Protein AF-A0A7S1SBN5-F1 (afdb_monomer_lite)

Foldseek 3Di:
DDDDPPPPPPCPFDWDWDWDDDPQKTKTFTAGPVRATQWMKIWPDNDDDPVLQKTKIFIAGGPDPDLQRGQKIKMWHWDDPDPLDIKIKIFIAGGDVVVVHTQWIKTDDSDADKIFIDRDPVCVVVVHHGQKIKHQDPPQWDQPPPVRDTGRNDIDIGGHPPDDPVVVVVVVVVVNVSVVVVDDDDDD

pLDDT: mean 71.8, std 19.26, range [31.64, 96.69]

InterPro domains:
  IPR007612 LURP-one-related [PF04525] (12-176)
  IPR025659 Tubby-like, C-terminal [SSF54518] (27-179)
  IPR038595 LURP-one-related superfamily [G3DSA:2.40.160.200] (6-183)

Organism: Alexandrium catenella (NCBI:txid2925)

Radius of gyration: 17.57 Å; chains: 1; bounding box: 45×48×53 Å

Structure (mmCIF, N/CA/C/O backbone):
data_AF-A0A7S1SBN5-F1
#
_entry.id   AF-A0A7S1SBN5-F1
#
loop_
_atom_site.group_PDB
_atom_site.id
_atom_site.type_symbol
_atom_site.label_atom_id
_atom_site.label_alt_id
_atom_site.label_comp_id
_atom_site.label_asym_id
_atom_site.label_entity_id
_atom_site.label_seq_id
_atom_site.pdbx_PDB_ins_code
_atom_site.Cartn_x
_atom_site.Cartn_y
_atom_site.Cartn_z
_atom_site.occupancy
_atom_site.B_iso_or_equiv
_atom_site.auth_seq_id
_atom_site.auth_comp_id
_atom_site.auth_asym_id
_atom_site.auth_atom_id
_atom_site.pdbx_PDB_model_num
ATOM 1 N N . HIS A 1 1 ? 5.298 -26.040 34.575 1.00 35.41 1 HIS A N 1
ATOM 2 C CA . HIS A 1 1 ? 5.178 -26.192 33.110 1.00 35.41 1 HIS A CA 1
ATOM 3 C C . HIS A 1 1 ? 4.654 -24.894 32.507 1.00 35.41 1 HIS A C 1
ATOM 5 O O . HIS A 1 1 ? 3.477 -24.608 32.654 1.00 35.41 1 HIS A O 1
ATOM 11 N N . GLY A 1 2 ? 5.523 -24.077 31.902 1.00 32.78 2 GLY A N 1
ATOM 12 C CA . GLY A 1 2 ? 5.144 -22.828 31.233 1.00 32.78 2 GLY A CA 1
ATOM 13 C C . GLY A 1 2 ? 5.534 -22.894 29.761 1.00 32.78 2 GLY A C 1
ATOM 14 O O . GLY A 1 2 ? 6.717 -22.857 29.434 1.00 32.78 2 GLY A O 1
ATOM 15 N N . LEU A 1 3 ? 4.543 -23.046 28.883 1.00 36.03 3 LEU A N 1
ATOM 16 C CA . LEU A 1 3 ? 4.716 -23.039 27.432 1.00 36.03 3 LEU A CA 1
ATOM 17 C C . LEU A 1 3 ? 5.019 -21.608 26.965 1.00 36.03 3 LEU A C 1
ATOM 19 O O . LEU A 1 3 ? 4.116 -20.796 26.780 1.00 36.03 3 LEU A O 1
ATOM 23 N N . ARG A 1 4 ? 6.302 -21.306 26.745 1.00 34.41 4 ARG A N 1
ATOM 24 C CA . ARG A 1 4 ? 6.720 -20.200 25.878 1.00 34.41 4 ARG A CA 1
ATOM 25 C C . ARG A 1 4 ? 6.298 -20.548 24.449 1.00 34.41 4 ARG A C 1
ATOM 27 O O . ARG A 1 4 ? 6.932 -21.377 23.803 1.00 34.41 4 ARG A O 1
ATOM 34 N N . ARG A 1 5 ? 5.236 -19.918 23.945 1.00 37.06 5 ARG A N 1
ATOM 35 C CA . ARG A 1 5 ? 4.973 -19.864 22.502 1.00 37.06 5 ARG A CA 1
ATOM 36 C C . ARG A 1 5 ? 6.011 -18.931 21.880 1.00 37.06 5 ARG A C 1
ATOM 38 O O . ARG A 1 5 ? 5.830 -17.720 21.884 1.00 37.06 5 ARG A O 1
ATOM 45 N N . SER A 1 6 ? 7.118 -19.486 21.389 1.00 37.22 6 SER A N 1
ATOM 46 C CA . SER A 1 6 ? 7.975 -18.761 20.453 1.00 37.22 6 SER A CA 1
ATOM 47 C C . SER A 1 6 ? 7.224 -18.673 19.128 1.00 37.22 6 SER A C 1
ATOM 49 O O . SER A 1 6 ? 7.087 -19.673 18.420 1.00 37.22 6 SER A O 1
ATOM 51 N N . GLY A 1 7 ? 6.683 -17.498 18.816 1.00 35.59 7 GLY A N 1
ATOM 52 C CA . GLY A 1 7 ? 6.160 -17.223 17.486 1.00 35.59 7 GLY A CA 1
ATOM 53 C C . GLY A 1 7 ? 7.311 -17.331 16.495 1.00 35.59 7 GLY A C 1
ATOM 54 O O . GLY A 1 7 ? 8.185 -16.471 16.451 1.00 35.59 7 GLY A O 1
ATOM 55 N N . HIS A 1 8 ? 7.365 -18.421 15.735 1.00 38.59 8 HIS A N 1
ATOM 56 C CA . HIS A 1 8 ? 8.251 -18.495 14.587 1.00 38.59 8 HIS A CA 1
ATOM 57 C C . HIS A 1 8 ? 7.763 -17.461 13.569 1.00 38.59 8 HIS A C 1
ATOM 59 O O . HIS A 1 8 ? 6.771 -17.692 12.882 1.00 38.59 8 HIS A O 1
ATOM 65 N N . HIS A 1 9 ? 8.458 -16.326 13.462 1.00 41.25 9 HIS A N 1
ATOM 66 C CA . HIS A 1 9 ? 8.324 -15.433 12.315 1.00 41.25 9 HIS A CA 1
ATOM 67 C C . HIS A 1 9 ? 8.760 -16.221 11.076 1.00 41.25 9 HIS A C 1
ATOM 69 O O . HIS A 1 9 ? 9.950 -16.363 10.780 1.00 41.25 9 HIS A O 1
ATOM 75 N N . LYS A 1 10 ? 7.797 -16.819 10.373 1.00 38.22 10 LYS A N 1
ATOM 76 C CA . LYS A 1 10 ? 8.057 -17.453 9.086 1.00 38.22 10 LYS A CA 1
ATOM 77 C C . LYS A 1 10 ? 8.369 -16.322 8.116 1.00 38.22 10 LYS A C 1
ATOM 79 O O . LYS A 1 10 ? 7.470 -15.612 7.691 1.00 38.22 10 LYS A O 1
ATOM 84 N N . ARG A 1 11 ? 9.648 -16.126 7.790 1.00 43.53 11 ARG A N 1
ATOM 85 C CA . ARG A 1 11 ? 10.064 -15.188 6.739 1.00 43.53 11 ARG A CA 1
ATOM 86 C C . ARG A 1 11 ? 9.443 -15.635 5.416 1.00 43.53 11 ARG A C 1
ATOM 88 O O . ARG A 1 11 ? 9.871 -16.636 4.841 1.00 43.53 11 ARG A O 1
ATOM 95 N N . VAL A 1 12 ? 8.400 -14.934 4.976 1.00 44.19 12 VAL A N 1
ATOM 96 C CA . VAL A 1 12 ? 7.614 -15.316 3.792 1.00 44.19 12 VAL A CA 1
ATOM 97 C C . VAL A 1 12 ? 8.322 -14.864 2.510 1.00 44.19 12 VAL A C 1
ATOM 99 O O . VAL A 1 12 ? 8.467 -15.656 1.579 1.00 44.19 12 VAL A O 1
ATOM 102 N N . ALA A 1 13 ? 8.905 -13.664 2.502 1.00 49.31 13 ALA A N 1
ATOM 103 C CA . ALA A 1 13 ? 9.680 -13.134 1.383 1.00 49.31 13 ALA A CA 1
ATOM 104 C C . ALA A 1 13 ? 10.803 -12.203 1.871 1.00 49.31 13 ALA A C 1
ATOM 106 O O . ALA A 1 13 ? 10.740 -11.670 2.977 1.00 49.31 13 ALA A O 1
ATOM 107 N N . ARG A 1 14 ? 11.837 -12.031 1.043 1.00 53.44 14 ARG A N 1
ATOM 108 C CA . ARG A 1 14 ? 12.819 -10.947 1.154 1.00 53.44 14 ARG A CA 1
ATOM 109 C C . ARG A 1 14 ? 12.705 -10.172 -0.146 1.00 53.44 14 ARG A C 1
ATOM 111 O O . ARG A 1 14 ? 12.940 -10.760 -1.196 1.00 53.44 14 ARG A O 1
ATOM 118 N N . LEU A 1 15 ? 12.293 -8.917 -0.056 1.00 54.81 15 LEU A N 1
ATOM 119 C CA . LEU A 1 15 ? 12.226 -8.017 -1.196 1.00 54.81 15 LEU A CA 1
ATOM 120 C C . LEU A 1 15 ? 13.466 -7.135 -1.154 1.00 54.81 15 LEU A C 1
ATOM 122 O O . LEU A 1 15 ? 13.781 -6.569 -0.110 1.00 54.81 15 LEU A O 1
ATOM 126 N N . ASN A 1 16 ? 14.179 -7.056 -2.271 1.00 54.41 16 ASN A N 1
ATOM 127 C CA . ASN A 1 16 ? 15.254 -6.090 -2.439 1.00 54.41 16 ASN A CA 1
ATOM 128 C C . ASN A 1 16 ? 14.749 -5.038 -3.422 1.00 54.41 16 ASN A C 1
ATOM 130 O O . ASN A 1 16 ? 14.406 -5.384 -4.551 1.00 54.41 16 ASN A O 1
ATOM 134 N N . GLY A 1 17 ? 14.663 -3.794 -2.959 1.00 50.66 17 GLY A N 1
ATOM 135 C CA . GLY A 1 17 ? 14.318 -2.644 -3.782 1.00 50.66 17 GLY A CA 1
ATOM 136 C C . GLY A 1 17 ? 15.583 -1.981 -4.306 1.00 50.66 17 GLY A C 1
ATOM 137 O O . GLY A 1 17 ? 16.458 -1.636 -3.518 1.00 50.66 17 GLY A O 1
ATOM 138 N N . HIS A 1 18 ? 15.678 -1.782 -5.619 1.00 56.03 18 HIS A N 1
ATOM 139 C CA . HIS A 1 18 ? 16.635 -0.835 -6.191 1.00 56.03 18 HIS A CA 1
ATOM 140 C C . HIS A 1 18 ? 15.864 0.360 -6.742 1.00 56.03 18 HIS A C 1
ATOM 142 O O . HIS A 1 18 ? 14.975 0.188 -7.581 1.00 56.03 18 HIS A O 1
ATOM 148 N N . MET A 1 19 ? 16.209 1.559 -6.271 1.00 56.66 19 MET A N 1
ATOM 149 C CA . MET A 1 19 ? 15.643 2.803 -6.776 1.00 56.66 19 MET A CA 1
ATOM 150 C C . MET A 1 19 ? 16.505 3.329 -7.923 1.00 56.66 19 MET A C 1
ATOM 152 O O . MET A 1 19 ? 17.703 3.542 -7.759 1.00 56.66 19 MET A O 1
ATOM 156 N N . GLY A 1 20 ? 15.898 3.532 -9.089 1.00 53.75 20 GLY A N 1
ATOM 157 C CA . GLY A 1 20 ? 16.559 4.123 -10.251 1.00 53.75 20 GLY A CA 1
ATOM 158 C C . GLY A 1 20 ? 15.714 5.227 -10.872 1.00 53.75 20 GLY A C 1
ATOM 159 O O . GLY A 1 20 ? 14.485 5.213 -10.773 1.00 53.75 20 GLY A O 1
ATOM 160 N N . GLU A 1 21 ? 16.374 6.179 -11.523 1.00 52.91 21 GLU A N 1
ATOM 161 C CA . GLU A 1 21 ? 15.719 7.154 -12.391 1.00 52.91 21 GLU A CA 1
ATOM 162 C C . GLU A 1 21 ? 15.956 6.761 -13.847 1.00 52.91 21 GLU A C 1
ATOM 164 O O . GLU A 1 21 ? 17.070 6.851 -14.358 1.00 52.91 21 GLU A O 1
ATOM 169 N N . LEU A 1 22 ? 14.897 6.323 -14.527 1.00 47.88 22 LEU A N 1
ATOM 170 C CA . LEU A 1 22 ? 14.893 6.174 -15.980 1.00 47.88 22 LEU A CA 1
ATOM 171 C C . LEU A 1 22 ? 13.847 7.131 -16.550 1.00 47.88 22 LEU A C 1
ATOM 173 O O . LEU A 1 22 ? 12.693 7.133 -16.123 1.00 47.88 22 LEU A O 1
ATOM 177 N N . PHE A 1 23 ? 14.253 7.958 -17.516 1.00 49.03 23 PHE A N 1
ATOM 178 C CA . PHE A 1 23 ? 13.374 8.914 -18.204 1.00 49.03 23 PHE A CA 1
ATOM 179 C C . PHE A 1 23 ? 12.631 9.890 -17.267 1.00 49.03 23 PHE A C 1
ATOM 181 O O . PHE A 1 23 ? 11.458 10.194 -17.478 1.00 49.03 23 PHE A O 1
ATOM 188 N N . GLY A 1 24 ? 13.292 10.367 -16.204 1.00 52.72 24 GLY A N 1
ATOM 189 C CA . GLY A 1 24 ? 12.701 11.314 -15.246 1.00 52.72 24 GLY A CA 1
ATOM 190 C C . GLY A 1 24 ? 11.598 10.719 -14.362 1.00 52.72 24 GLY A C 1
ATOM 191 O O . GLY A 1 24 ? 10.848 11.461 -13.728 1.00 52.72 24 GLY A O 1
ATOM 192 N N . ARG A 1 25 ? 11.479 9.386 -14.322 1.00 61.94 25 ARG A N 1
ATOM 193 C CA . ARG A 1 25 ? 10.577 8.651 -13.434 1.00 61.94 25 ARG A CA 1
ATOM 194 C C . ARG A 1 25 ? 11.392 7.813 -12.466 1.00 61.94 25 ARG A C 1
ATOM 196 O O . ARG A 1 25 ? 12.265 7.054 -12.877 1.00 61.94 25 ARG A O 1
ATOM 203 N N . THR A 1 26 ? 11.062 7.914 -11.185 1.00 69.88 26 THR A N 1
ATOM 204 C CA . THR A 1 26 ? 11.594 6.991 -10.185 1.00 69.88 26 THR A CA 1
ATOM 205 C C . THR A 1 26 ? 10.847 5.666 -10.259 1.00 69.88 26 THR A C 1
ATOM 207 O O . THR A 1 26 ? 9.611 5.648 -10.182 1.00 69.88 26 THR A O 1
ATOM 210 N N . SER A 1 27 ? 11.593 4.566 -10.343 1.00 75.19 27 SER A N 1
ATOM 211 C CA . SER A 1 27 ? 11.068 3.221 -10.134 1.00 75.19 27 SER A CA 1
ATOM 212 C C . SER A 1 27 ? 11.766 2.481 -8.999 1.00 75.19 27 SER A C 1
ATOM 214 O O . SER A 1 27 ? 12.964 2.647 -8.785 1.00 75.19 27 SER A O 1
ATOM 216 N N . VAL A 1 28 ? 11.003 1.644 -8.296 1.00 78.38 28 VAL A N 1
ATOM 217 C CA . VAL A 1 28 ? 11.496 0.647 -7.341 1.00 78.38 28 VAL A CA 1
ATOM 218 C C . VAL A 1 28 ? 11.245 -0.726 -7.943 1.00 78.38 28 VAL A C 1
ATOM 220 O O . VAL A 1 28 ? 10.101 -1.104 -8.189 1.00 78.38 28 VAL A O 1
ATOM 223 N N . HIS A 1 29 ? 12.317 -1.461 -8.195 1.00 78.69 29 HIS A N 1
ATOM 224 C CA . HIS A 1 29 ? 12.252 -2.813 -8.742 1.00 78.69 29 HIS A CA 1
ATOM 225 C C . HIS A 1 29 ? 12.188 -3.810 -7.593 1.00 78.69 29 HIS A C 1
ATOM 227 O O . HIS A 1 29 ? 13.042 -3.762 -6.711 1.00 78.69 29 HIS A O 1
ATOM 233 N N . VAL A 1 30 ? 11.181 -4.682 -7.584 1.00 75.19 30 VAL A N 1
ATOM 234 C CA . VAL A 1 30 ? 10.984 -5.662 -6.518 1.00 75.19 30 VAL A CA 1
ATOM 235 C C . VAL A 1 30 ? 11.348 -7.044 -7.032 1.00 75.19 30 VAL A C 1
ATOM 237 O O . VAL A 1 30 ? 10.631 -7.630 -7.845 1.00 75.19 30 VAL A O 1
ATOM 240 N N . CYS A 1 31 ? 12.463 -7.576 -6.533 1.00 73.50 31 CYS A N 1
ATOM 241 C CA . CYS A 1 31 ? 12.970 -8.882 -6.944 1.00 73.50 31 CYS A CA 1
ATOM 242 C C . CYS A 1 31 ? 12.659 -9.993 -5.934 1.00 73.50 31 CYS A C 1
ATOM 244 O O . CYS A 1 31 ? 12.648 -9.777 -4.717 1.00 73.50 31 CYS A O 1
ATOM 246 N N . GLY A 1 32 ? 12.454 -11.200 -6.463 1.00 69.00 32 GLY A N 1
ATOM 247 C CA . GLY A 1 32 ? 12.357 -12.443 -5.710 1.00 69.00 32 GLY A CA 1
ATOM 248 C C . GLY A 1 32 ? 13.714 -12.910 -5.174 1.00 69.00 32 GLY A C 1
ATOM 249 O O . GLY A 1 32 ? 14.752 -12.276 -5.366 1.00 69.00 32 GLY A O 1
ATOM 250 N N . ARG A 1 33 ? 13.728 -14.057 -4.481 1.00 71.00 33 ARG A N 1
ATOM 251 C CA . ARG A 1 33 ? 14.970 -14.619 -3.903 1.00 71.00 33 ARG A CA 1
ATOM 252 C C . ARG A 1 33 ? 15.959 -15.119 -4.955 1.00 71.00 33 ARG A C 1
ATOM 254 O O . ARG A 1 33 ? 17.144 -15.219 -4.665 1.00 71.00 33 ARG A O 1
ATOM 261 N N . ASP A 1 34 ? 15.452 -15.470 -6.124 1.00 77.31 34 ASP A N 1
ATOM 262 C CA . ASP A 1 34 ? 16.202 -15.866 -7.315 1.00 77.31 34 ASP A CA 1
ATOM 263 C C . ASP A 1 34 ? 16.798 -14.665 -8.070 1.00 77.31 34 ASP A C 1
ATOM 265 O O . ASP A 1 34 ? 17.559 -14.853 -9.012 1.00 77.31 34 ASP A O 1
ATOM 269 N N . GLY A 1 35 ? 16.491 -13.436 -7.639 1.00 72.31 35 GLY A N 1
ATOM 270 C CA . GLY A 1 35 ? 16.971 -12.202 -8.256 1.00 72.31 35 GLY A CA 1
ATOM 271 C C . GLY A 1 35 ? 16.135 -11.733 -9.446 1.00 72.31 35 GLY A C 1
ATOM 272 O O . GLY A 1 35 ? 16.408 -10.655 -9.972 1.00 72.31 35 GLY A O 1
ATOM 273 N N . HIS A 1 36 ? 15.103 -12.481 -9.845 1.00 76.75 36 HIS A N 1
ATOM 274 C CA . HIS A 1 36 ? 14.203 -12.076 -10.919 1.00 76.75 36 HIS A CA 1
ATOM 275 C C . HIS A 1 36 ? 13.194 -11.034 -10.427 1.00 76.75 36 HIS A C 1
ATOM 277 O O . HIS A 1 36 ? 12.682 -11.122 -9.308 1.00 76.75 36 HIS A O 1
ATOM 283 N N . GLU A 1 37 ? 12.911 -10.033 -11.262 1.00 78.19 37 GLU A N 1
ATOM 284 C CA . GLU A 1 37 ? 11.883 -9.031 -10.975 1.00 78.19 37 GLU A CA 1
ATOM 285 C C . GLU A 1 37 ? 10.505 -9.700 -10.918 1.00 78.19 37 GLU A C 1
ATOM 287 O O . GLU A 1 37 ? 10.123 -10.438 -11.823 1.00 78.19 37 GLU A O 1
ATOM 292 N N . VAL A 1 38 ? 9.762 -9.434 -9.844 1.00 80.62 38 VAL A N 1
ATOM 293 C CA . VAL A 1 38 ? 8.382 -9.904 -9.659 1.00 80.62 38 VAL A CA 1
ATOM 294 C C . VAL A 1 38 ? 7.405 -8.808 -10.077 1.00 80.62 38 VAL A C 1
ATOM 296 O O . VAL A 1 38 ? 6.421 -9.075 -10.762 1.00 80.62 38 VAL A O 1
ATOM 299 N N . PHE A 1 39 ? 7.686 -7.565 -9.683 1.00 84.25 39 PHE A N 1
ATOM 300 C CA . PHE A 1 39 ? 6.949 -6.376 -10.098 1.00 84.25 39 PHE A CA 1
ATOM 301 C C . PHE A 1 39 ? 7.812 -5.123 -9.924 1.00 84.25 39 PHE A C 1
ATOM 303 O O . PHE A 1 39 ? 8.844 -5.140 -9.248 1.00 84.25 39 PHE A O 1
ATOM 310 N N . LYS A 1 40 ? 7.357 -4.012 -10.500 1.00 86.12 40 LYS A N 1
ATOM 311 C CA . LYS A 1 40 ? 7.997 -2.700 -10.378 1.00 86.12 40 LYS A CA 1
ATOM 312 C C . LYS A 1 40 ? 6.998 -1.669 -9.882 1.00 86.12 40 LYS A C 1
ATOM 314 O O . LYS A 1 40 ? 5.873 -1.597 -10.367 1.00 86.12 40 LYS A O 1
ATOM 319 N N . LEU A 1 41 ? 7.422 -0.827 -8.952 1.00 85.62 41 LEU A N 1
ATOM 320 C CA . LEU A 1 41 ? 6.695 0.369 -8.546 1.00 85.62 41 LEU A CA 1
ATOM 321 C C . LEU A 1 41 ? 7.220 1.536 -9.367 1.00 85.62 41 LEU A C 1
ATOM 323 O O . LEU A 1 41 ? 8.425 1.753 -9.414 1.00 85.62 41 LEU A O 1
ATOM 327 N N . GLN A 1 42 ? 6.348 2.292 -10.018 1.00 84.31 42 GLN A N 1
ATOM 328 C CA . GLN A 1 42 ? 6.747 3.453 -10.808 1.00 84.31 42 GLN A CA 1
ATOM 329 C C . GLN A 1 42 ? 5.946 4.675 -10.379 1.00 84.31 42 GLN A C 1
ATOM 331 O O . GLN A 1 42 ? 4.717 4.624 -10.326 1.00 84.31 42 GLN A O 1
ATOM 336 N N . ASN A 1 43 ? 6.626 5.790 -10.115 1.00 78.56 43 ASN A N 1
ATOM 337 C CA . ASN A 1 43 ? 5.945 7.065 -9.929 1.00 78.56 43 ASN A CA 1
ATOM 338 C C . ASN A 1 43 ? 5.307 7.500 -11.262 1.00 78.56 43 ASN A C 1
ATOM 340 O O . ASN A 1 43 ? 5.982 7.601 -12.290 1.00 78.56 43 ASN A O 1
ATOM 344 N N . ALA A 1 44 ? 3.994 7.720 -11.255 1.00 67.25 44 ALA A N 1
ATOM 345 C CA . ALA A 1 44 ? 3.217 8.064 -12.438 1.00 67.25 44 ALA A CA 1
ATOM 346 C C . ALA A 1 44 ? 3.390 9.532 -12.862 1.00 67.25 44 ALA A C 1
ATOM 348 O O . ALA A 1 44 ? 3.067 9.870 -14.004 1.00 67.25 44 ALA A O 1
ATOM 349 N N . ALA A 1 45 ? 3.909 10.394 -11.984 1.00 61.22 45 ALA A N 1
ATOM 350 C CA . ALA A 1 45 ? 4.197 11.783 -12.308 1.00 61.22 45 ALA A CA 1
ATOM 351 C C . ALA A 1 45 ? 5.604 11.925 -12.913 1.00 61.22 45 ALA A C 1
ATOM 353 O O . ALA A 1 45 ? 6.599 11.555 -12.293 1.00 61.22 45 ALA A O 1
ATOM 354 N N . ALA A 1 46 ? 5.684 12.509 -14.112 1.00 48.22 46 ALA A N 1
ATOM 355 C CA . ALA A 1 46 ? 6.889 13.219 -14.529 1.00 48.22 46 ALA A CA 1
ATOM 356 C C . ALA A 1 46 ? 6.942 14.506 -13.697 1.00 48.22 46 ALA A C 1
ATOM 358 O O . ALA A 1 46 ? 5.971 15.261 -13.665 1.00 48.22 46 ALA A O 1
ATOM 359 N N . SER A 1 47 ? 8.020 14.693 -12.949 1.00 46.66 47 SER A N 1
ATOM 360 C CA . SER A 1 47 ? 8.233 15.768 -11.982 1.00 46.66 47 SER A CA 1
ATOM 361 C C . SER A 1 47 ? 7.739 17.148 -12.448 1.00 46.66 47 SER A C 1
ATOM 363 O O . SER A 1 47 ? 8.403 17.768 -13.267 1.00 46.66 47 SER A O 1
ATOM 365 N N . TRP A 1 48 ? 6.614 17.636 -11.895 1.00 35.47 48 TRP A N 1
ATOM 366 C CA . TRP A 1 48 ? 6.429 19.024 -11.424 1.00 35.47 48 TRP A CA 1
ATOM 367 C C . TRP A 1 48 ? 5.089 19.190 -10.670 1.00 35.47 48 TRP A C 1
ATOM 369 O O . TRP A 1 48 ? 4.064 19.548 -11.243 1.00 35.47 48 TRP A O 1
ATOM 379 N N . ASN A 1 49 ? 5.079 18.967 -9.352 1.00 40.91 49 ASN A N 1
ATOM 380 C CA . ASN A 1 49 ? 4.062 19.546 -8.467 1.00 40.91 49 ASN A CA 1
ATOM 381 C C . ASN A 1 49 ? 4.785 20.178 -7.266 1.00 40.91 49 ASN A C 1
ATOM 383 O O . ASN A 1 49 ? 5.249 19.441 -6.395 1.00 40.91 49 ASN A O 1
ATOM 387 N N . PRO A 1 50 ? 4.906 21.517 -7.20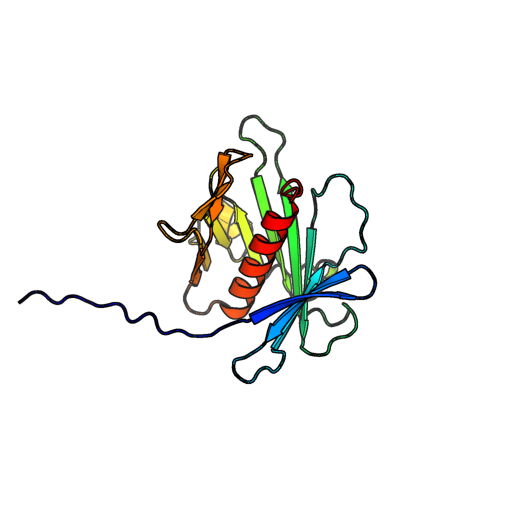6 1.00 36.25 50 PRO A N 1
ATOM 388 C CA . PRO A 1 50 ? 5.691 22.203 -6.180 1.00 36.25 50 PRO A CA 1
ATOM 389 C C . PRO A 1 50 ? 5.070 22.126 -4.775 1.00 36.25 50 PRO A C 1
ATOM 391 O O . PRO A 1 50 ? 5.671 22.618 -3.828 1.00 36.25 50 PRO A O 1
ATOM 394 N N . VAL A 1 51 ? 3.888 21.514 -4.624 1.00 48.19 51 VAL A N 1
ATOM 395 C CA . VAL A 1 51 ? 3.180 21.412 -3.338 1.00 48.19 51 VAL A CA 1
ATOM 396 C C . VAL A 1 51 ? 3.130 19.971 -2.797 1.00 48.19 51 VAL A C 1
ATOM 398 O O . VAL A 1 51 ? 2.666 19.778 -1.686 1.00 48.19 51 VAL A O 1
ATOM 401 N N . GLN A 1 52 ? 3.605 18.950 -3.534 1.00 55.94 52 GLN A N 1
ATOM 402 C CA . GLN A 1 52 ? 3.674 17.531 -3.097 1.00 55.94 52 GLN A CA 1
ATOM 403 C C . GLN A 1 52 ? 2.390 16.948 -2.437 1.00 55.94 52 GLN A C 1
ATOM 405 O O . GLN A 1 52 ? 2.441 15.952 -1.725 1.00 55.94 52 GLN A O 1
ATOM 410 N N . LEU A 1 53 ? 1.209 17.539 -2.664 1.00 58.31 53 LEU A N 1
ATOM 411 C CA . LEU A 1 53 ? -0.036 17.127 -1.987 1.00 58.31 53 LEU A CA 1
ATOM 412 C C . LEU A 1 53 ? -0.684 15.873 -2.583 1.00 58.31 53 LEU A C 1
ATOM 414 O O . LEU A 1 53 ? -1.570 15.291 -1.963 1.00 58.31 53 LEU A O 1
ATOM 418 N N . HIS A 1 54 ? -0.269 15.478 -3.786 1.00 67.62 54 HIS A N 1
ATOM 419 C CA . HIS A 1 54 ? -0.806 14.323 -4.491 1.00 67.62 54 HIS A CA 1
ATOM 420 C C . HIS A 1 54 ? 0.343 13.511 -5.072 1.00 67.62 54 HIS A C 1
ATOM 422 O O . HIS A 1 54 ? 1.166 14.036 -5.828 1.00 67.62 54 HIS A O 1
ATOM 428 N N . HIS A 1 55 ? 0.385 12.231 -4.722 1.00 74.94 55 HIS A N 1
ATOM 429 C CA . HIS A 1 55 ? 1.329 11.275 -5.283 1.00 74.94 55 HIS A CA 1
ATOM 430 C C . HIS A 1 55 ? 0.546 10.165 -5.966 1.00 74.94 55 HIS A C 1
ATOM 432 O O . HIS A 1 55 ? -0.463 9.712 -5.437 1.00 74.94 55 HIS A O 1
ATOM 438 N N . SER A 1 56 ? 1.022 9.707 -7.119 1.00 84.94 56 SER A N 1
ATOM 439 C CA . SER A 1 56 ? 0.416 8.589 -7.833 1.00 84.94 56 SER A CA 1
ATOM 440 C C . SER A 1 56 ? 1.509 7.616 -8.238 1.00 84.94 56 SER A C 1
ATOM 442 O O . SER A 1 56 ? 2.456 7.985 -8.930 1.00 84.94 56 SER A O 1
ATOM 444 N N . PHE A 1 57 ? 1.387 6.375 -7.791 1.00 8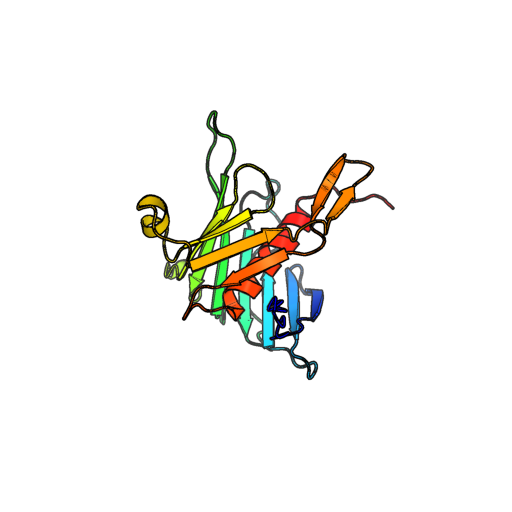7.56 57 PHE A N 1
ATOM 445 C CA . PHE A 1 57 ? 2.298 5.283 -8.098 1.00 87.56 57 PHE A CA 1
ATOM 446 C C . PHE A 1 57 ? 1.551 4.184 -8.833 1.00 87.56 57 PHE A C 1
ATOM 448 O O . PHE A 1 57 ? 0.353 3.988 -8.645 1.00 87.56 57 PHE A O 1
ATOM 455 N N . ARG A 1 58 ? 2.265 3.443 -9.670 1.00 89.88 58 ARG A N 1
ATOM 456 C CA . ARG A 1 58 ? 1.740 2.283 -10.385 1.00 89.88 58 ARG A CA 1
ATOM 457 C C . ARG A 1 58 ? 2.520 1.048 -9.987 1.00 89.88 58 ARG A C 1
ATOM 459 O O . ARG A 1 58 ? 3.748 1.090 -9.964 1.00 89.88 58 ARG A O 1
ATOM 466 N N . VAL A 1 59 ? 1.798 -0.031 -9.716 1.00 90.19 59 VAL A N 1
ATOM 467 C CA . VAL A 1 59 ? 2.353 -1.380 -9.613 1.00 90.19 59 VAL A CA 1
ATOM 468 C C . VAL A 1 59 ? 2.278 -1.987 -11.006 1.00 90.19 59 VAL A C 1
ATOM 470 O O . VAL A 1 59 ? 1.189 -2.175 -11.550 1.00 90.19 59 VAL A O 1
ATOM 473 N N . LEU A 1 60 ? 3.437 -2.230 -11.602 1.00 89.19 60 LEU A N 1
ATOM 474 C CA . LEU A 1 60 ? 3.591 -2.744 -12.956 1.00 89.19 60 LEU A CA 1
ATOM 475 C C . LEU A 1 60 ? 4.095 -4.191 -12.909 1.00 89.19 60 LEU A C 1
ATOM 477 O O . LEU A 1 60 ? 4.881 -4.522 -12.013 1.00 89.19 60 LEU A O 1
ATOM 481 N N . PRO A 1 61 ? 3.690 -5.044 -13.864 1.00 87.19 61 PRO A N 1
ATOM 482 C CA . PRO A 1 61 ? 4.266 -6.371 -13.994 1.00 87.19 61 PRO A CA 1
ATOM 483 C C . PRO A 1 61 ? 5.753 -6.270 -14.358 1.00 87.19 61 PRO A C 1
ATOM 485 O O . PRO A 1 61 ? 6.228 -5.240 -14.852 1.00 87.19 61 PRO A O 1
ATOM 488 N N . ALA A 1 62 ? 6.491 -7.347 -14.093 1.00 84.75 62 ALA A N 1
ATOM 489 C CA . ALA A 1 62 ? 7.903 -7.426 -14.436 1.00 84.75 62 ALA A CA 1
ATOM 490 C C . ALA A 1 62 ? 8.134 -7.184 -15.937 1.00 84.75 62 ALA A C 1
ATOM 492 O O . ALA A 1 62 ? 7.381 -7.678 -16.776 1.00 84.75 62 ALA A O 1
ATOM 493 N N . GLY A 1 63 ? 9.171 -6.417 -16.274 1.00 80.19 63 GLY A N 1
ATOM 494 C CA . GLY A 1 63 ? 9.522 -6.097 -17.662 1.00 80.19 63 GLY A CA 1
ATOM 495 C C . GLY A 1 63 ? 8.629 -5.058 -18.354 1.00 80.19 63 GLY A C 1
ATOM 496 O O . GLY A 1 63 ? 8.890 -4.724 -19.505 1.00 80.19 63 GLY A O 1
ATOM 497 N N . SER A 1 64 ? 7.619 -4.503 -17.677 1.00 82.12 64 SER A N 1
ATOM 498 C CA . SER A 1 64 ? 6.751 -3.480 -18.270 1.00 82.12 64 SER A CA 1
ATOM 499 C C . SER A 1 64 ? 7.501 -2.164 -18.522 1.00 82.12 64 SER A C 1
ATOM 501 O O . SER A 1 64 ? 8.117 -1.586 -17.610 1.00 82.12 64 SER A O 1
ATOM 503 N N . GLU A 1 65 ? 7.441 -1.672 -19.760 1.00 71.06 65 GLU A N 1
ATOM 504 C CA . GLU A 1 65 ? 8.135 -0.453 -20.198 1.00 71.06 65 GLU A CA 1
ATOM 505 C C . GLU A 1 65 ? 7.309 0.815 -19.951 1.00 71.06 65 GLU A C 1
ATOM 507 O O . GLU A 1 65 ? 7.866 1.869 -19.623 1.00 71.06 65 GLU A O 1
ATOM 512 N N . ASP A 1 66 ? 5.979 0.718 -20.036 1.00 70.81 66 ASP A N 1
ATOM 513 C CA . ASP A 1 66 ? 5.072 1.844 -19.856 1.00 70.81 66 ASP A CA 1
ATOM 514 C C . ASP A 1 66 ? 3.973 1.577 -18.816 1.00 70.81 66 ASP A C 1
ATOM 516 O O . ASP A 1 66 ? 3.694 0.461 -18.397 1.00 70.81 66 ASP A O 1
ATOM 520 N N . GLY A 1 67 ? 3.334 2.646 -18.341 1.00 69.38 67 GLY A N 1
ATOM 521 C CA . GLY A 1 67 ? 2.301 2.527 -17.314 1.00 69.38 67 GLY A CA 1
ATOM 522 C C . GLY A 1 67 ? 0.901 2.203 -17.850 1.00 69.38 67 GLY A C 1
ATOM 523 O O . GLY A 1 67 ? -0.086 2.598 -17.220 1.00 69.38 67 GLY A O 1
ATOM 524 N N . SER A 1 68 ? 0.762 1.630 -19.049 1.00 76.56 68 SER A N 1
ATOM 525 C CA . SER A 1 68 ? -0.519 1.126 -19.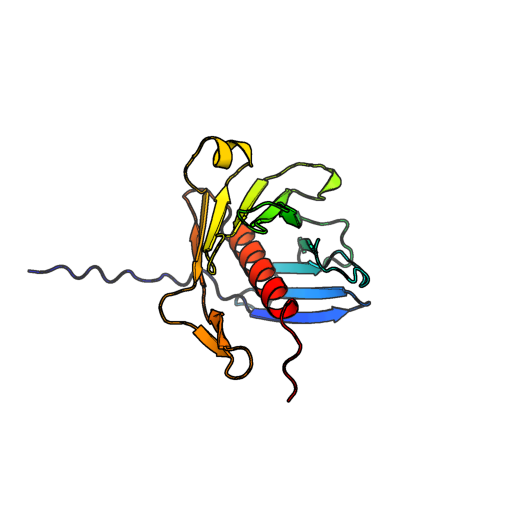571 1.00 76.56 68 SER A CA 1
ATOM 526 C C . SER A 1 68 ? -0.909 -0.222 -18.997 1.00 76.56 68 SER A C 1
ATOM 528 O O . SER A 1 68 ? -2.092 -0.434 -18.744 1.00 76.56 68 SER A O 1
ATOM 530 N N . GLU A 1 69 ? 0.076 -1.025 -18.626 1.00 83.94 69 GLU A N 1
ATOM 531 C CA . GLU A 1 69 ?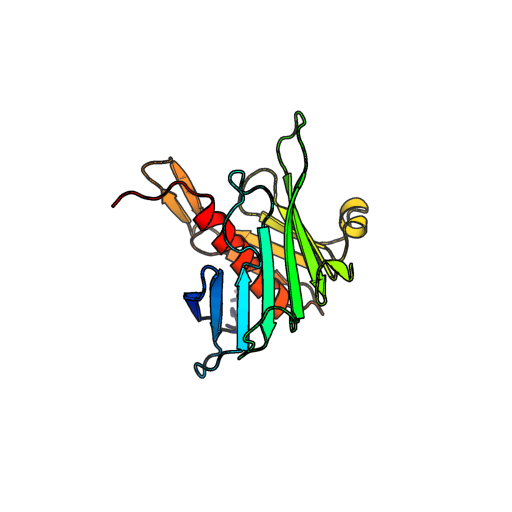 -0.098 -2.360 -18.058 1.00 83.94 69 GLU A CA 1
ATOM 532 C C . GLU A 1 69 ? -0.178 -2.341 -16.525 1.00 83.94 69 GLU A C 1
ATOM 534 O O . GLU A 1 69 ? 0.185 -3.306 -15.859 1.00 83.94 69 GLU A O 1
ATOM 539 N N . ALA A 1 70 ? -0.610 -1.225 -15.931 1.00 89.25 70 ALA A N 1
ATOM 540 C CA . ALA A 1 70 ? -0.684 -1.116 -14.480 1.00 89.25 70 ALA A CA 1
ATOM 541 C C . ALA A 1 70 ? -1.630 -2.172 -13.904 1.00 89.25 70 ALA A C 1
ATOM 543 O O . ALA A 1 70 ? -2.813 -2.180 -14.229 1.00 89.25 70 ALA A O 1
ATOM 544 N N . LEU A 1 71 ? -1.107 -3.031 -13.026 1.00 92.00 71 LEU A N 1
ATOM 545 C CA . LEU A 1 71 ? -1.906 -3.982 -12.253 1.00 92.00 71 LEU A CA 1
ATOM 546 C C . LEU A 1 71 ? -2.715 -3.232 -11.198 1.00 92.00 71 LEU A C 1
ATOM 548 O O . LEU A 1 71 ? -3.893 -3.518 -10.984 1.00 92.00 71 LEU A O 1
ATOM 552 N N . PHE A 1 72 ? -2.076 -2.239 -10.573 1.00 93.75 72 PHE A N 1
ATOM 553 C CA . PHE A 1 72 ? -2.686 -1.369 -9.579 1.00 93.75 72 PHE A CA 1
ATOM 554 C C . PHE A 1 72 ? -2.156 0.059 -9.685 1.00 93.75 72 PHE A C 1
ATOM 556 O O . PHE A 1 72 ? -1.019 0.297 -10.103 1.00 93.75 72 PHE A O 1
ATOM 563 N N . THR A 1 73 ? -2.966 1.011 -9.233 1.00 92.81 73 THR A N 1
ATOM 564 C CA . THR A 1 73 ? -2.574 2.410 -9.043 1.00 92.81 73 THR A CA 1
ATOM 565 C C . THR A 1 73 ? -2.783 2.794 -7.585 1.00 92.81 73 THR A C 1
ATOM 567 O O . THR A 1 73 ? -3.844 2.539 -7.029 1.00 92.81 73 THR A O 1
ATOM 570 N N . VAL A 1 74 ? -1.790 3.419 -6.966 1.00 91.88 74 VAL A N 1
ATOM 571 C CA . VAL A 1 74 ? -1.822 3.870 -5.573 1.00 91.88 74 VAL A CA 1
ATOM 572 C C . VAL A 1 74 ? -1.742 5.385 -5.566 1.00 91.88 74 VAL A C 1
ATOM 574 O O . VAL A 1 74 ? -0.733 5.953 -5.982 1.00 91.88 74 VAL A O 1
ATOM 577 N N . ASN A 1 75 ? -2.798 6.036 -5.095 1.00 90.06 75 ASN A N 1
ATOM 578 C CA . ASN A 1 75 ? -2.855 7.486 -4.989 1.00 90.06 75 ASN A CA 1
ATOM 579 C C . ASN A 1 75 ? -2.825 7.914 -3.528 1.00 90.06 75 ASN A C 1
ATOM 581 O O . ASN A 1 75 ? -3.554 7.358 -2.710 1.00 90.06 75 ASN A O 1
ATOM 585 N N . ARG A 1 76 ? -2.018 8.932 -3.238 1.00 85.12 76 ARG A N 1
ATOM 586 C CA . ARG A 1 76 ? -2.052 9.707 -2.002 1.00 85.12 76 ARG A CA 1
ATOM 587 C C . ARG A 1 76 ? -2.897 10.944 -2.223 1.00 85.12 76 ARG A C 1
ATOM 589 O O . ARG A 1 76 ? -2.611 11.714 -3.140 1.00 85.12 76 ARG A O 1
ATOM 596 N N . ASP A 1 77 ? -3.833 11.171 -1.323 1.00 77.88 77 ASP A N 1
ATOM 597 C CA . ASP A 1 77 ? -4.581 12.410 -1.206 1.00 77.88 77 ASP A CA 1
ATOM 598 C C . ASP A 1 77 ? -4.465 12.928 0.233 1.00 77.88 77 ASP A C 1
ATOM 600 O O . ASP A 1 77 ? -4.472 12.165 1.199 1.00 77.88 77 ASP A O 1
ATOM 604 N N . VAL A 1 78 ? -4.361 14.243 0.402 1.00 67.44 78 VAL A N 1
ATOM 605 C CA . VAL A 1 78 ? -4.397 14.876 1.726 1.00 67.44 78 VAL A CA 1
ATOM 606 C C . VAL A 1 78 ? -5.736 15.585 1.875 1.00 67.44 78 VAL A C 1
ATOM 608 O O . VAL A 1 78 ? -6.035 16.512 1.121 1.00 67.44 78 VAL A O 1
ATOM 611 N N . ILE A 1 79 ? -6.548 15.165 2.849 1.00 62.03 79 ILE A N 1
ATOM 612 C CA . ILE A 1 79 ? -7.863 15.762 3.116 1.00 62.03 79 ILE A CA 1
ATOM 613 C C . ILE A 1 79 ? -7.864 16.412 4.505 1.00 62.03 79 ILE A C 1
ATOM 615 O O . ILE A 1 79 ? -7.439 15.815 5.494 1.00 62.03 79 ILE A O 1
ATOM 619 N N . GLY A 1 80 ? -8.386 17.643 4.574 1.00 51.47 80 GLY A N 1
ATOM 620 C CA . GLY A 1 80 ? -8.647 18.370 5.820 1.00 51.47 80 GLY A CA 1
ATOM 621 C C . GLY A 1 80 ? -7.817 19.646 5.991 1.00 51.47 80 GLY A C 1
ATOM 622 O O . GLY A 1 80 ? -6.653 19.602 6.360 1.00 51.47 80 GLY A O 1
ATOM 623 N N . ARG A 1 81 ? -8.442 20.816 5.800 1.00 43.59 81 ARG A N 1
ATOM 624 C CA . ARG A 1 81 ? -8.020 22.082 6.429 1.00 43.59 81 ARG A CA 1
ATOM 625 C C . ARG A 1 81 ? -9.062 22.432 7.492 1.00 43.59 81 ARG A C 1
ATOM 627 O O . ARG A 1 81 ? -10.025 23.134 7.207 1.00 43.59 81 ARG A O 1
ATOM 634 N N . GLY A 1 82 ? -8.908 21.885 8.694 1.00 43.25 82 GLY A N 1
ATOM 635 C CA . GLY A 1 82 ? -9.779 22.146 9.844 1.00 43.25 82 GLY A CA 1
ATOM 636 C C . GLY A 1 82 ? -9.013 21.998 11.165 1.00 43.25 82 GLY A C 1
ATOM 637 O O . GLY A 1 82 ? -7.858 21.572 11.143 1.00 43.25 82 GLY A O 1
ATOM 638 N N . PRO A 1 83 ? -9.621 22.321 12.321 1.00 40.09 83 PRO A N 1
ATOM 639 C CA . PRO A 1 83 ? -8.939 22.352 13.624 1.00 40.09 83 PRO A CA 1
ATOM 640 C C . PRO A 1 83 ? -8.376 20.996 14.107 1.00 40.09 83 PRO A C 1
ATOM 642 O O . PRO A 1 83 ? -7.664 20.964 15.104 1.00 40.09 83 PRO A O 1
ATOM 645 N N . LEU A 1 84 ? -8.658 19.892 13.402 1.00 49.91 84 LEU A N 1
ATOM 646 C CA . LEU A 1 84 ? -8.162 18.532 13.674 1.00 49.91 84 LEU A CA 1
ATOM 647 C C . LEU A 1 84 ? -6.925 18.128 12.837 1.00 49.91 84 LEU A C 1
ATOM 649 O O . LEU A 1 84 ? -6.456 16.998 12.961 1.00 49.91 84 LEU A O 1
ATOM 653 N N . GLY A 1 85 ? -6.386 19.032 12.009 1.00 53.84 85 GLY A N 1
ATOM 654 C CA . GLY A 1 85 ? -5.169 18.806 11.218 1.00 53.84 85 GLY A CA 1
ATOM 655 C C . GLY A 1 85 ? -5.395 18.181 9.833 1.00 53.84 85 GLY A C 1
ATOM 656 O O . GLY A 1 85 ? -6.524 17.897 9.431 1.00 53.84 85 GLY A O 1
ATOM 657 N N . LEU A 1 86 ? -4.295 18.008 9.092 1.00 62.53 86 LEU A N 1
ATOM 658 C CA . LEU A 1 86 ? -4.254 17.303 7.806 1.00 62.53 86 LEU A CA 1
ATOM 659 C C . LEU A 1 86 ? -4.281 15.795 8.080 1.00 62.53 86 LEU A C 1
ATOM 661 O O . LEU A 1 86 ? -3.468 15.310 8.866 1.00 62.53 86 LEU A O 1
ATOM 665 N N . ARG A 1 87 ? -5.188 15.052 7.438 1.00 71.88 87 ARG A N 1
ATOM 666 C CA . ARG A 1 87 ? -5.159 13.586 7.454 1.00 71.88 87 ARG A CA 1
ATOM 667 C C . ARG A 1 87 ? -4.751 13.062 6.092 1.00 71.88 87 ARG A C 1
ATOM 669 O O . ARG A 1 87 ? -5.290 13.458 5.057 1.00 71.88 87 ARG A O 1
ATOM 676 N N . GLU A 1 88 ? -3.780 12.169 6.124 1.00 80.44 88 GLU A N 1
ATOM 677 C CA . GLU A 1 88 ? -3.285 11.486 4.948 1.00 80.44 88 GLU A CA 1
ATOM 678 C C . GLU A 1 88 ? -4.214 10.319 4.598 1.00 80.44 88 GLU A C 1
ATOM 680 O O . GLU A 1 88 ? -4.546 9.491 5.451 1.00 80.44 88 GLU A O 1
ATOM 685 N N . GLN A 1 89 ? -4.641 10.269 3.340 1.00 87.75 89 GLN A N 1
ATOM 686 C CA . GLN A 1 89 ? -5.479 9.210 2.802 1.00 87.75 89 GLN A CA 1
ATOM 687 C C . GLN A 1 89 ? -4.829 8.617 1.562 1.00 87.75 89 GLN A C 1
ATOM 689 O O . GLN A 1 89 ? -4.182 9.299 0.769 1.00 87.75 89 GLN A O 1
ATOM 694 N N . TRP A 1 90 ? -5.043 7.326 1.381 1.00 90.75 90 TRP A N 1
ATOM 695 C CA . TRP A 1 90 ? -4.502 6.570 0.273 1.00 90.75 90 TRP A CA 1
ATOM 696 C C . TRP A 1 90 ? -5.598 5.724 -0.350 1.00 90.75 90 TRP A C 1
ATOM 698 O O . TRP A 1 90 ? -6.433 5.139 0.340 1.00 90.75 90 TRP A O 1
ATOM 708 N N . ARG A 1 91 ? -5.598 5.645 -1.676 1.00 93.31 91 ARG A N 1
ATOM 709 C CA . ARG A 1 91 ? -6.526 4.813 -2.441 1.00 93.31 91 ARG A CA 1
ATOM 710 C C . ARG A 1 91 ? -5.743 3.906 -3.364 1.00 93.31 91 ARG A C 1
ATOM 712 O O . ARG A 1 91 ? -4.902 4.372 -4.132 1.00 93.31 91 ARG A O 1
ATOM 719 N N . VAL A 1 92 ? -6.043 2.618 -3.291 1.00 94.56 92 VAL A N 1
ATOM 720 C CA . VAL A 1 92 ? -5.476 1.588 -4.154 1.00 94.56 92 VAL A CA 1
ATOM 721 C C . VAL A 1 92 ? -6.555 1.174 -5.136 1.00 94.56 92 VAL A C 1
ATOM 723 O O . VAL A 1 92 ? -7.608 0.680 -4.741 1.00 94.56 92 VAL A O 1
ATOM 726 N N . PHE A 1 93 ? -6.286 1.385 -6.413 1.00 94.12 93 PHE A N 1
ATOM 727 C CA . PHE A 1 93 ? -7.158 1.040 -7.520 1.00 94.12 93 PHE A CA 1
ATOM 728 C C . PHE A 1 93 ? -6.628 -0.205 -8.213 1.00 94.12 93 PHE A C 1
ATOM 730 O O . PHE A 1 93 ? -5.417 -0.320 -8.416 1.00 94.12 93 PHE A O 1
ATOM 737 N N . ARG A 1 94 ? -7.520 -1.098 -8.635 1.00 93.50 94 ARG A N 1
ATOM 738 C CA . ARG A 1 94 ? -7.193 -2.096 -9.653 1.00 93.50 94 ARG A CA 1
ATOM 739 C C . ARG A 1 94 ? -7.021 -1.396 -10.997 1.00 93.50 94 ARG A C 1
ATOM 741 O O . ARG A 1 94 ? -7.792 -0.502 -11.336 1.00 93.50 94 ARG A O 1
ATOM 748 N N . GLY A 1 95 ? -5.999 -1.777 -11.754 1.00 91.00 95 GLY A N 1
ATOM 749 C CA . GLY A 1 95 ? -5.724 -1.148 -13.038 1.00 91.00 95 GLY A CA 1
ATOM 750 C C . GLY A 1 95 ? -5.302 0.314 -12.889 1.00 91.00 95 GLY A C 1
ATOM 751 O O . GLY A 1 95 ? -4.415 0.665 -12.098 1.00 91.00 95 GLY A O 1
ATOM 752 N N . ARG A 1 96 ? -5.950 1.192 -13.662 1.00 85.69 96 ARG A N 1
ATOM 753 C CA . ARG A 1 96 ? -5.724 2.639 -13.619 1.00 85.69 96 ARG A CA 1
ATOM 754 C C . ARG A 1 96 ? -6.766 3.318 -12.735 1.00 85.69 96 ARG A C 1
ATOM 756 O O . ARG A 1 96 ? -7.942 2.991 -12.776 1.00 85.69 96 ARG A O 1
ATOM 763 N N . ALA A 1 97 ? -6.361 4.380 -12.035 1.00 83.25 97 ALA A N 1
ATOM 764 C CA . ALA A 1 97 ? -7.275 5.160 -11.188 1.00 83.25 97 ALA A CA 1
ATOM 765 C C . ALA A 1 97 ? -8.530 5.685 -11.921 1.00 83.25 97 ALA A C 1
ATOM 767 O O . ALA A 1 97 ? -9.586 5.817 -11.313 1.00 83.25 97 ALA A O 1
ATOM 768 N N . ARG A 1 98 ? -8.443 5.942 -13.236 1.00 83.50 98 ARG A N 1
ATOM 769 C CA . ARG A 1 98 ? -9.588 6.380 -14.060 1.00 83.50 98 ARG A CA 1
ATOM 770 C C . ARG A 1 98 ? -10.699 5.330 -14.187 1.00 83.50 98 ARG A C 1
ATOM 772 O O . ARG A 1 98 ? -11.821 5.697 -14.509 1.00 83.50 98 ARG A O 1
ATOM 779 N N . ASP A 1 99 ? -10.371 4.059 -13.965 1.00 87.31 99 ASP A N 1
ATOM 780 C CA . ASP A 1 99 ? -11.318 2.945 -14.034 1.00 87.31 99 ASP A CA 1
ATOM 781 C C . ASP A 1 99 ? -12.136 2.848 -12.724 1.00 87.31 99 ASP A C 1
ATOM 783 O O . ASP A 1 99 ? -13.152 2.165 -12.667 1.00 87.31 99 ASP A O 1
ATOM 787 N N . ASN A 1 100 ? -11.728 3.600 -11.688 1.00 87.50 100 ASN A N 1
ATOM 788 C CA . ASN A 1 100 ? -12.432 3.821 -10.421 1.00 87.50 100 ASN A CA 1
ATOM 789 C C . ASN A 1 100 ? -12.777 2.546 -9.623 1.00 87.50 100 ASN A C 1
ATOM 791 O O . ASN A 1 100 ? -13.700 2.538 -8.810 1.00 87.50 100 ASN A O 1
ATOM 795 N N . GLU A 1 101 ? -12.011 1.472 -9.814 1.00 93.25 101 GLU A N 1
ATOM 796 C CA . GLU A 1 101 ? -12.153 0.224 -9.062 1.00 93.25 101 GLU A CA 1
ATOM 797 C C . GLU A 1 101 ? -11.238 0.244 -7.826 1.00 93.25 101 GLU A C 1
ATOM 799 O O . GLU A 1 101 ? -10.104 -0.234 -7.866 1.00 93.25 101 GLU A O 1
ATOM 804 N N . VAL A 1 102 ? -11.701 0.842 -6.724 1.00 93.69 102 VAL A N 1
ATOM 805 C CA . VAL A 1 102 ? -10.953 0.865 -5.453 1.00 93.69 102 VAL A CA 1
ATOM 806 C C . VAL A 1 102 ? -10.977 -0.522 -4.808 1.00 93.69 102 VAL A C 1
ATOM 808 O O . VAL A 1 102 ? -12.045 -1.072 -4.556 1.00 93.69 102 VAL A O 1
ATOM 811 N N . VAL A 1 103 ? -9.796 -1.066 -4.515 1.00 96.25 103 VAL A N 1
ATOM 812 C CA . VAL A 1 103 ? -9.620 -2.353 -3.817 1.00 96.25 103 VAL A CA 1
ATOM 813 C C . VAL A 1 103 ? -9.194 -2.183 -2.362 1.00 96.25 103 VAL A C 1
ATOM 815 O O . VAL A 1 103 ? -9.500 -3.044 -1.540 1.00 96.25 103 VAL A O 1
ATOM 818 N N . TYR A 1 104 ? -8.514 -1.076 -2.048 1.00 96.69 104 TYR A N 1
ATOM 819 C CA . TYR A 1 104 ? -8.216 -0.680 -0.677 1.00 96.69 104 TYR A CA 1
ATOM 820 C C . TYR A 1 104 ? -8.300 0.837 -0.505 1.00 96.69 104 TYR A C 1
ATOM 822 O O . TYR A 1 104 ? -7.866 1.614 -1.359 1.00 96.69 104 TYR A O 1
ATOM 830 N N . TYR A 1 105 ? -8.808 1.248 0.647 1.00 94.38 105 TYR A N 1
ATOM 831 C CA . TYR A 1 105 ? -8.756 2.598 1.183 1.00 94.38 105 TYR A CA 1
ATOM 832 C C . TYR A 1 105 ? -7.897 2.578 2.444 1.00 94.38 105 TYR A C 1
ATOM 834 O O . TYR A 1 105 ? -8.114 1.755 3.324 1.00 94.38 105 TYR A O 1
ATOM 842 N N . CYS A 1 106 ? -6.912 3.459 2.534 1.00 92.75 106 CYS A N 1
ATOM 843 C CA . CYS A 1 106 ? -5.984 3.506 3.651 1.00 92.75 106 CYS A CA 1
ATOM 844 C C . CYS A 1 106 ? -5.969 4.897 4.272 1.00 92.75 106 CYS A C 1
A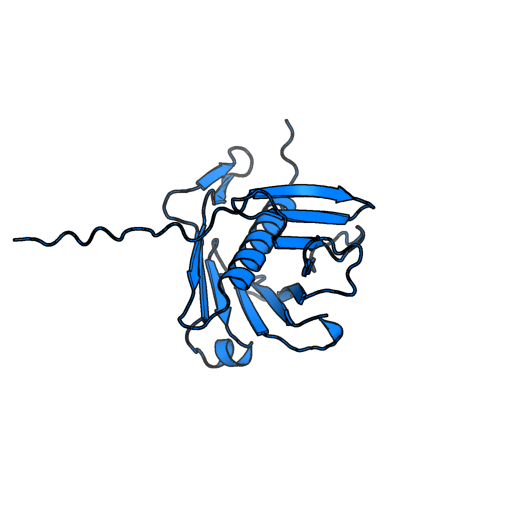TOM 846 O O . CYS A 1 106 ? -5.988 5.906 3.568 1.00 92.75 106 CYS A O 1
ATOM 848 N N . ILE A 1 107 ? -5.921 4.948 5.598 1.00 90.19 107 ILE A N 1
ATOM 849 C CA . ILE A 1 107 ? -5.855 6.191 6.361 1.00 90.19 107 ILE A CA 1
ATOM 850 C C . ILE A 1 107 ? -4.657 6.144 7.303 1.00 90.19 107 ILE A C 1
ATOM 852 O O . ILE A 1 107 ? -4.438 5.142 7.987 1.00 90.19 107 ILE A O 1
ATOM 856 N N . GLY A 1 108 ? -3.873 7.221 7.301 1.00 83.88 108 GLY A N 1
ATOM 857 C CA . GLY A 1 108 ? -2.800 7.420 8.267 1.00 83.88 108 GLY A CA 1
ATOM 858 C C . GLY A 1 108 ? -3.344 7.963 9.585 1.00 83.88 108 GLY A C 1
ATOM 859 O O . GLY A 1 108 ? -4.280 8.774 9.605 1.00 83.88 108 GLY A O 1
ATOM 860 N N . ALA A 1 109 ? -2.751 7.534 10.694 1.00 68.62 109 ALA A N 1
ATOM 861 C CA . ALA A 1 109 ? -3.003 8.129 11.994 1.00 68.62 109 ALA A CA 1
ATOM 862 C C . ALA A 1 109 ? -2.635 9.622 11.983 1.00 68.62 109 ALA A C 1
ATOM 864 O O . ALA A 1 109 ? -1.698 10.060 11.320 1.00 68.62 109 ALA A O 1
ATOM 865 N N . SER A 1 110 ? -3.363 10.427 12.762 1.00 54.66 110 SER A N 1
ATOM 866 C CA . SER A 1 110 ? -3.046 11.854 12.917 1.00 54.66 110 SER A CA 1
ATOM 867 C C . SER A 1 110 ? -1.682 12.096 13.583 1.00 54.66 110 SER A C 1
ATOM 869 O O . SER A 1 110 ? -1.150 13.194 13.466 1.00 54.66 110 SER A O 1
ATOM 871 N N . TRP A 1 111 ? -1.145 11.100 14.296 1.00 51.78 111 TRP A N 1
ATOM 872 C CA . TRP A 1 111 ? 0.147 11.134 14.979 1.00 51.78 111 TRP A CA 1
ATOM 873 C C . TRP A 1 111 ? 0.814 9.757 14.874 1.00 51.78 111 TRP A C 1
ATOM 875 O O . TRP A 1 111 ? 0.216 8.763 15.279 1.00 51.78 111 TRP A O 1
ATOM 885 N N . GLY A 1 112 ? 2.055 9.710 14.386 1.00 64.12 112 GLY A N 1
ATOM 886 C CA . GLY A 1 112 ? 2.846 8.480 14.272 1.00 64.12 112 GLY A CA 1
ATOM 887 C C . GLY A 1 112 ? 2.794 7.811 12.895 1.00 64.12 112 GLY A C 1
ATOM 888 O O . GLY A 1 112 ? 2.328 8.391 11.921 1.00 64.12 112 GLY A O 1
ATOM 889 N N . TRP A 1 113 ? 3.316 6.586 12.845 1.00 75.00 113 TRP A N 1
ATOM 890 C CA . TRP A 1 113 ? 3.519 5.770 11.643 1.00 75.00 113 TRP A CA 1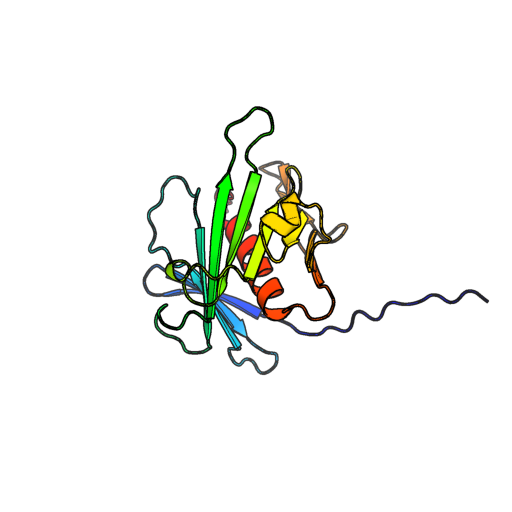
ATOM 891 C C . TRP A 1 113 ? 2.590 4.552 11.653 1.00 75.00 113 TRP A C 1
ATOM 893 O O . TRP A 1 113 ? 3.036 3.405 11.588 1.00 75.00 113 TRP A O 1
ATOM 903 N N . GLU A 1 114 ? 1.299 4.811 11.837 1.00 85.62 114 GLU A N 1
ATOM 904 C CA . GLU A 1 114 ? 0.254 3.791 11.875 1.00 85.62 114 GLU A CA 1
ATOM 905 C C . GLU A 1 114 ? -0.731 4.026 10.732 1.00 85.62 114 GLU A C 1
ATOM 907 O O . GLU A 1 114 ? -1.241 5.133 10.546 1.00 85.62 114 GLU A O 1
ATOM 912 N N . TYR A 1 115 ? -0.978 2.970 9.962 1.00 90.25 115 TYR A N 1
ATOM 913 C CA . TYR A 1 115 ? -1.868 2.974 8.813 1.00 90.25 115 TYR A CA 1
ATOM 914 C C . TYR A 1 115 ? -2.835 1.809 8.901 1.00 90.25 115 TYR A C 1
ATOM 916 O O . TYR A 1 115 ? -2.439 0.665 9.138 1.00 90.25 115 TYR A O 1
ATOM 924 N N . HIS A 1 116 ? -4.100 2.098 8.625 1.00 93.38 116 HIS A N 1
ATOM 925 C CA . HIS A 1 116 ? -5.151 1.093 8.557 1.00 93.38 116 HIS A CA 1
ATOM 926 C C . HIS A 1 116 ? -5.699 1.015 7.141 1.00 93.38 116 HIS A C 1
ATOM 928 O O . HIS A 1 116 ? -6.082 2.032 6.561 1.00 93.38 116 HIS A O 1
ATOM 934 N N . PHE A 1 117 ? -5.754 -0.201 6.609 1.00 94.88 117 PHE A N 1
ATOM 935 C CA . PHE A 1 117 ? -6.266 -0.512 5.283 1.00 94.88 117 PHE A CA 1
ATOM 936 C C . PHE A 1 117 ? -7.660 -1.118 5.411 1.00 94.88 117 PHE A C 1
ATOM 938 O O . PHE A 1 117 ? -7.854 -2.099 6.119 1.00 94.88 117 PHE A O 1
ATOM 945 N N . TYR A 1 118 ? -8.616 -0.579 4.675 1.00 95.75 118 TYR A N 1
ATOM 946 C CA . TYR A 1 118 ? -10.005 -1.017 4.575 1.00 95.75 118 TYR A CA 1
ATOM 947 C C . TYR A 1 118 ? -10.303 -1.371 3.120 1.00 95.75 118 TYR A C 1
ATOM 949 O O . TYR A 1 118 ? -9.611 -0.895 2.222 1.00 95.75 118 TYR A O 1
ATOM 957 N N . LYS A 1 119 ? -11.332 -2.178 2.841 1.00 94.69 119 LYS A N 1
ATOM 958 C CA . LYS A 1 119 ? -11.707 -2.478 1.443 1.00 94.69 119 LYS A CA 1
ATOM 959 C C . LYS A 1 119 ? -12.326 -1.273 0.742 1.00 94.69 119 LYS A C 1
ATOM 961 O O . LYS A 1 119 ? -12.209 -1.130 -0.470 1.00 94.69 119 LYS A O 1
ATOM 966 N N . SER A 1 120 ? -12.957 -0.387 1.505 1.00 93.06 120 SER A N 1
ATOM 967 C CA . SER A 1 120 ? -13.578 0.827 0.997 1.00 93.06 120 SER A CA 1
ATOM 968 C C . SER A 1 120 ? -13.582 1.934 2.049 1.00 93.06 120 SER A C 1
ATOM 970 O O . SER A 1 120 ? -13.363 1.694 3.236 1.00 93.06 120 SER A O 1
ATOM 972 N N . GLN A 1 121 ? -13.856 3.163 1.610 1.00 91.31 121 GLN A N 1
ATOM 973 C CA . GLN A 1 121 ? -14.077 4.282 2.525 1.00 91.31 121 GLN A CA 1
ATOM 974 C C . GLN A 1 121 ? -15.328 4.062 3.392 1.00 91.31 121 GLN A C 1
ATOM 976 O O . GLN A 1 121 ? -15.303 4.362 4.579 1.00 91.31 121 GLN A O 1
ATOM 981 N N . ALA A 1 122 ? -16.384 3.468 2.826 1.00 91.19 122 ALA A N 1
ATOM 982 C CA . ALA A 1 122 ? -17.598 3.142 3.570 1.00 91.19 122 ALA A CA 1
ATOM 983 C C . ALA A 1 122 ? -17.321 2.168 4.725 1.00 91.19 122 ALA A C 1
ATOM 985 O O . ALA A 1 122 ? -17.836 2.366 5.817 1.00 91.19 122 ALA A O 1
ATOM 986 N N . ASP A 1 123 ? -16.455 1.168 4.528 1.00 93.38 123 ASP A N 1
ATOM 987 C CA . ASP A 1 123 ? -16.089 0.233 5.600 1.00 93.38 123 ASP A CA 1
ATOM 988 C C . ASP A 1 123 ? -15.394 0.930 6.774 1.00 93.38 123 ASP A C 1
ATOM 990 O O . ASP A 1 123 ? -15.664 0.601 7.927 1.00 93.38 123 ASP A O 1
ATOM 994 N N . HIS A 1 124 ? -14.529 1.907 6.488 1.00 91.31 124 HIS A N 1
ATOM 995 C CA . HIS A 1 124 ? -13.925 2.751 7.518 1.00 91.31 124 HIS A CA 1
ATOM 996 C C . HIS A 1 124 ? -14.987 3.590 8.241 1.00 91.31 124 HIS A C 1
ATOM 998 O O . HIS A 1 124 ? -15.009 3.634 9.469 1.00 91.31 124 HIS A O 1
ATOM 1004 N N . ASP A 1 125 ? -15.876 4.238 7.488 1.00 89.00 125 ASP A N 1
ATOM 1005 C CA . ASP A 1 125 ? -16.893 5.136 8.042 1.00 89.00 125 ASP A CA 1
ATOM 1006 C C . ASP A 1 125 ? -17.943 4.375 8.878 1.00 89.00 125 ASP A C 1
ATOM 1008 O O . ASP A 1 125 ? -18.462 4.902 9.861 1.00 89.00 125 ASP A O 1
ATOM 1012 N N . GLU A 1 126 ? -18.206 3.111 8.536 1.00 94.31 126 GLU A N 1
ATOM 1013 C CA . GLU A 1 126 ? -19.036 2.170 9.299 1.00 94.31 126 GLU A CA 1
ATOM 1014 C C . GLU A 1 126 ? -18.301 1.541 10.499 1.00 94.31 126 GLU A C 1
ATOM 1016 O O . GLU A 1 126 ? -18.915 0.815 11.282 1.00 94.31 126 GLU A O 1
ATOM 1021 N N . GLY A 1 127 ? -17.000 1.804 10.664 1.00 89.94 127 GLY A N 1
ATOM 1022 C CA . GLY A 1 127 ? -16.191 1.276 11.764 1.00 89.94 127 GLY A CA 1
ATOM 1023 C C . GLY A 1 127 ? -15.913 -0.226 11.672 1.00 89.94 127 GLY A C 1
ATOM 1024 O O . GLY A 1 127 ? -15.777 -0.885 12.705 1.00 89.94 127 GLY A O 1
ATOM 1025 N N . LYS A 1 128 ? -15.854 -0.790 10.458 1.00 94.06 128 LYS A N 1
ATOM 1026 C CA . LYS A 1 128 ? -15.470 -2.194 10.252 1.00 94.06 128 LYS A CA 1
ATOM 1027 C C . LYS A 1 128 ? -14.003 -2.421 10.606 1.00 94.06 128 LYS A C 1
ATOM 1029 O O . LYS A 1 128 ? -13.201 -1.492 10.649 1.00 94.06 128 LYS A O 1
ATOM 1034 N N . GLU A 1 129 ? -13.643 -3.681 10.830 1.00 93.06 129 GLU A N 1
ATOM 1035 C CA . GLU A 1 129 ? -12.247 -4.052 11.053 1.00 93.06 129 GLU A CA 1
ATOM 1036 C C . GLU A 1 129 ? -11.388 -3.772 9.814 1.00 93.06 129 GLU A C 1
ATOM 1038 O O . GLU A 1 129 ? -11.808 -3.975 8.670 1.00 93.06 129 GLU A O 1
ATOM 1043 N N . ALA A 1 130 ? -10.158 -3.319 10.056 1.00 94.81 130 ALA A N 1
ATOM 1044 C CA . ALA A 1 130 ? -9.183 -3.109 9.002 1.00 94.81 130 ALA A CA 1
ATOM 1045 C C . ALA A 1 130 ? -8.772 -4.454 8.376 1.00 94.81 130 ALA A C 1
ATOM 1047 O O . ALA A 1 130 ? -8.457 -5.420 9.071 1.00 94.81 130 ALA A O 1
ATOM 1048 N N . ALA A 1 131 ? -8.717 -4.493 7.046 1.00 94.94 131 ALA A N 1
ATOM 1049 C CA . ALA A 1 131 ? -8.189 -5.611 6.272 1.00 94.94 131 ALA A CA 1
ATOM 1050 C C . ALA A 1 131 ? -6.687 -5.821 6.519 1.00 94.94 131 ALA A C 1
ATOM 1052 O O . ALA A 1 131 ? -6.186 -6.943 6.452 1.00 94.94 131 ALA A O 1
ATOM 1053 N N . ALA A 1 132 ? -5.959 -4.745 6.806 1.00 95.44 132 ALA A N 1
ATOM 1054 C CA . ALA A 1 132 ? -4.574 -4.810 7.237 1.00 95.44 132 ALA A CA 1
ATOM 1055 C C . ALA A 1 132 ? -4.202 -3.588 8.070 1.00 95.44 132 ALA A C 1
ATOM 1057 O O . ALA A 1 132 ? -4.819 -2.527 7.957 1.00 95.44 132 ALA A O 1
ATOM 1058 N N . THR A 1 133 ? -3.148 -3.737 8.860 1.00 93.00 133 THR A N 1
ATOM 1059 C CA . THR A 1 133 ? -2.579 -2.664 9.669 1.00 93.00 133 THR A CA 1
ATOM 1060 C C . THR A 1 133 ? -1.070 -2.657 9.483 1.00 93.00 133 THR A C 1
ATOM 1062 O O . THR A 1 133 ? -0.423 -3.700 9.590 1.00 93.00 133 THR A O 1
ATOM 1065 N N . LEU A 1 134 ? -0.518 -1.483 9.202 1.00 89.50 134 LEU A N 1
ATOM 1066 C CA . LEU A 1 134 ? 0.916 -1.235 9.144 1.00 89.50 134 LEU A CA 1
ATOM 1067 C C . LEU A 1 134 ? 1.276 -0.328 10.315 1.00 89.50 134 LEU A C 1
ATOM 1069 O O . LEU A 1 134 ? 0.740 0.771 10.426 1.00 89.50 134 LEU A O 1
ATOM 1073 N N . VAL A 1 135 ? 2.178 -0.785 11.173 1.00 86.94 135 VAL A N 1
ATOM 1074 C CA . VAL A 1 135 ? 2.683 -0.007 12.308 1.00 86.94 135 VAL A CA 1
ATOM 1075 C C . VAL A 1 135 ? 4.197 0.041 12.266 1.00 86.94 135 VAL A C 1
ATOM 1077 O O . VAL A 1 135 ? 4.849 -0.898 11.812 1.00 86.94 135 VAL A O 1
ATOM 1080 N N . GLN A 1 136 ? 4.778 1.121 12.777 1.00 78.88 136 GLN A N 1
ATOM 1081 C CA . GLN A 1 136 ? 6.200 1.135 13.095 1.00 78.88 136 GLN A CA 1
ATOM 1082 C C . GLN A 1 136 ? 6.530 0.003 14.078 1.00 78.88 136 GLN A C 1
ATOM 1084 O O . GLN A 1 136 ? 5.903 -0.118 15.134 1.00 78.88 136 GLN A O 1
ATOM 1089 N N . ALA A 1 137 ? 7.549 -0.792 13.751 1.00 74.38 137 ALA A N 1
ATOM 1090 C CA . ALA A 1 137 ? 8.005 -1.845 14.641 1.00 74.38 137 ALA A CA 1
ATOM 1091 C C . ALA A 1 137 ? 8.637 -1.248 15.917 1.00 74.38 137 ALA A C 1
ATOM 1093 O O . ALA A 1 137 ? 9.195 -0.143 15.961 1.00 74.38 137 ALA A O 1
ATOM 1094 N N . HIS A 1 138 ? 8.484 -1.962 17.029 1.00 60.97 138 HIS A N 1
ATOM 1095 C CA . HIS A 1 138 ? 8.829 -1.431 18.343 1.00 60.97 138 HIS A CA 1
ATOM 1096 C C . HIS A 1 138 ? 10.357 -1.283 18.501 1.00 60.97 138 HIS A C 1
ATOM 1098 O O . HIS A 1 138 ? 11.091 -2.263 18.404 1.00 60.97 138 HIS A O 1
ATOM 1104 N N . ARG A 1 139 ? 10.832 -0.068 18.829 1.00 58.66 139 ARG A N 1
ATOM 1105 C CA . ARG A 1 139 ? 12.262 0.314 18.994 1.00 58.66 139 ARG A CA 1
ATOM 1106 C C . ARG A 1 139 ? 13.117 0.281 17.724 1.00 58.66 139 ARG A C 1
ATOM 1108 O O . ARG A 1 139 ? 14.335 0.405 17.816 1.00 58.66 139 ARG A O 1
ATOM 1115 N N . THR A 1 140 ? 12.506 0.176 16.557 1.00 59.19 140 THR A N 1
ATOM 1116 C CA . THR A 1 140 ? 13.204 0.308 15.280 1.00 59.19 140 THR A CA 1
ATOM 1117 C C . THR A 1 140 ? 12.998 1.733 14.797 1.00 59.19 140 THR A C 1
ATOM 1119 O O . THR A 1 140 ? 11.978 2.081 14.196 1.00 59.19 140 THR A O 1
ATOM 1122 N N . GLY A 1 141 ? 13.939 2.603 15.136 1.00 57.28 141 GLY A N 1
ATOM 1123 C CA . GLY A 1 141 ? 13.913 3.965 14.646 1.00 57.28 141 GLY A CA 1
ATOM 1124 C C . GLY A 1 141 ? 15.175 4.738 14.962 1.00 57.28 141 GLY A C 1
ATOM 1125 O O . GLY A 1 141 ? 15.854 4.471 15.952 1.00 57.28 141 GLY A O 1
ATOM 1126 N N . ILE A 1 142 ? 15.489 5.680 14.084 1.00 55.66 142 ILE A N 1
ATOM 1127 C CA . ILE A 1 142 ? 16.621 6.582 14.230 1.00 55.66 142 ILE A CA 1
ATOM 1128 C C . ILE A 1 142 ? 16.036 7.968 14.445 1.00 55.66 142 ILE A C 1
ATOM 1130 O O . ILE A 1 142 ? 15.171 8.427 13.697 1.00 55.66 142 ILE A O 1
ATOM 1134 N N . ARG A 1 143 ? 16.488 8.638 15.502 1.00 54.72 143 ARG A N 1
ATOM 1135 C CA . ARG A 1 143 ? 16.191 10.052 15.670 1.00 54.72 143 ARG A CA 1
ATOM 1136 C C . ARG A 1 143 ? 17.128 10.824 14.756 1.00 54.72 143 ARG A C 1
ATOM 1138 O O . ARG A 1 143 ? 18.340 10.733 14.919 1.00 54.72 143 ARG A O 1
ATOM 1145 N N . CYS A 1 144 ? 16.573 11.580 13.819 1.00 52.09 144 CYS A N 1
ATOM 1146 C CA . CYS A 1 144 ? 17.355 12.558 13.079 1.00 52.09 144 CYS A CA 1
ATOM 1147 C C . CYS A 1 144 ? 17.827 13.629 14.075 1.00 52.09 144 CYS A C 1
ATOM 1149 O O . CYS A 1 144 ? 16.998 14.293 14.702 1.00 52.09 144 CYS A O 1
ATOM 1151 N N . GLU A 1 145 ? 19.139 13.766 14.274 1.00 52.72 145 GLU A N 1
ATOM 1152 C CA . GLU A 1 145 ? 19.702 14.692 15.269 1.00 52.72 145 GLU A CA 1
ATOM 1153 C C . GLU A 1 145 ? 19.419 16.164 14.926 1.00 52.72 145 GLU A C 1
ATOM 1155 O O . GLU A 1 145 ? 19.226 16.977 15.826 1.00 52.72 145 GLU A O 1
ATOM 1160 N N . GLU A 1 146 ? 19.302 16.492 13.638 1.00 48.00 146 GLU A N 1
ATOM 1161 C CA . GLU A 1 146 ? 19.123 17.863 13.143 1.00 48.00 146 GLU A CA 1
ATOM 1162 C C . GLU A 1 146 ? 17.673 18.349 13.220 1.00 48.00 146 GLU A C 1
ATOM 1164 O O . GLU A 1 146 ? 17.406 19.484 13.609 1.00 48.00 146 GLU A O 1
ATOM 1169 N N . THR A 1 147 ? 16.715 17.491 12.861 1.00 48.47 147 THR A N 1
ATOM 1170 C CA . THR A 1 147 ? 15.283 17.845 12.857 1.00 48.47 147 THR A CA 1
ATOM 1171 C C . THR A 1 147 ? 14.572 17.417 14.139 1.00 48.47 147 THR A C 1
ATOM 1173 O O . THR A 1 147 ? 13.446 17.835 14.408 1.00 48.47 147 THR A O 1
ATOM 1176 N N . GLY A 1 148 ? 15.204 16.547 14.931 1.00 55.97 148 GLY A N 1
ATOM 1177 C CA . GLY A 1 148 ? 14.608 15.909 16.098 1.00 55.97 148 GLY A CA 1
ATOM 1178 C C . GLY A 1 148 ? 13.513 14.890 15.767 1.00 55.97 148 GLY A C 1
ATOM 1179 O O . GLY A 1 148 ? 12.964 14.310 16.709 1.00 55.97 148 GLY A O 1
ATOM 1180 N N . VAL A 1 149 ? 13.207 14.665 14.480 1.00 56.59 149 VAL A N 1
ATOM 1181 C CA . VAL A 1 149 ? 12.143 13.775 13.995 1.00 56.59 149 VAL A CA 1
ATOM 1182 C C . VAL A 1 149 ? 12.538 12.313 14.198 1.00 56.59 149 VAL A C 1
ATOM 1184 O O . VAL A 1 149 ? 13.676 11.910 13.952 1.00 56.59 149 VAL A O 1
ATOM 1187 N N . TRP A 1 150 ? 11.583 11.514 14.670 1.00 58.97 150 TRP A N 1
ATOM 1188 C CA . TRP A 1 150 ? 11.737 10.074 14.844 1.00 58.97 150 TRP A CA 1
ATOM 1189 C C . TRP A 1 150 ? 11.367 9.340 13.553 1.00 58.97 150 TRP A C 1
ATOM 1191 O O . TRP A 1 150 ? 10.215 9.407 13.114 1.00 58.97 150 TRP A O 1
ATOM 1201 N N . LEU A 1 151 ? 12.336 8.637 12.964 1.00 58.00 151 LEU A N 1
ATOM 1202 C CA . LEU A 1 151 ? 12.155 7.875 11.731 1.00 58.00 151 LEU A CA 1
ATOM 1203 C C . LEU A 1 151 ? 12.050 6.381 12.038 1.00 58.00 151 LEU A C 1
ATOM 1205 O O . LEU A 1 151 ? 12.901 5.870 12.765 1.00 58.00 151 LEU A O 1
ATOM 1209 N N . PRO A 1 152 ? 11.048 5.663 11.513 1.00 61.78 152 PRO A N 1
ATOM 1210 C CA . PRO A 1 152 ? 10.982 4.214 11.608 1.00 61.78 152 PRO A CA 1
ATOM 1211 C C . PRO A 1 152 ? 12.089 3.574 10.774 1.00 61.78 152 PRO A C 1
ATOM 1213 O O . PRO A 1 152 ? 12.323 3.959 9.638 1.00 61.78 152 PRO A O 1
ATOM 1216 N N . ALA A 1 153 ? 12.777 2.596 11.359 1.00 63.12 153 ALA A N 1
ATOM 1217 C CA . ALA A 1 153 ? 13.762 1.780 10.645 1.00 63.12 153 ALA A CA 1
ATOM 1218 C C . ALA A 1 153 ? 13.143 0.480 10.103 1.00 63.12 153 ALA A C 1
ATOM 1220 O O . ALA A 1 153 ? 13.660 -0.109 9.160 1.00 63.12 153 ALA A O 1
ATOM 1221 N N . GLU A 1 154 ? 12.046 0.027 10.714 1.00 71.75 154 GLU A N 1
ATOM 1222 C CA . GLU A 1 154 ? 11.315 -1.180 10.335 1.00 71.75 154 GLU A CA 1
ATOM 1223 C C . GLU A 1 154 ? 9.814 -0.967 10.587 1.00 71.75 154 GLU A C 1
ATOM 1225 O O . GLU A 1 154 ? 9.415 -0.196 11.471 1.00 71.75 154 GLU A O 1
ATOM 1230 N N . PHE A 1 155 ? 8.988 -1.679 9.823 1.00 79.31 155 PHE A N 1
ATOM 1231 C CA . PHE A 1 155 ? 7.535 -1.685 9.957 1.00 79.31 155 PHE A CA 1
ATOM 1232 C C . PHE A 1 155 ? 7.014 -3.115 10.073 1.00 79.31 155 PHE A C 1
ATOM 1234 O O . PHE A 1 155 ? 7.479 -4.013 9.367 1.00 79.31 155 PHE A O 1
ATOM 1241 N N . ASP A 1 156 ? 5.992 -3.299 10.902 1.00 84.62 156 ASP A N 1
ATOM 1242 C CA . ASP A 1 156 ? 5.215 -4.526 10.988 1.00 84.62 156 ASP A CA 1
ATOM 1243 C C . ASP A 1 156 ? 3.925 -4.368 10.176 1.00 84.62 156 ASP A C 1
ATOM 1245 O O . ASP A 1 156 ? 3.054 -3.558 10.501 1.00 84.62 156 ASP A O 1
ATOM 1249 N N . LEU A 1 157 ? 3.792 -5.168 9.116 1.00 88.50 157 LEU A N 1
ATOM 1250 C CA . LEU A 1 157 ? 2.564 -5.283 8.334 1.00 88.50 157 LEU A CA 1
ATOM 1251 C C . LEU A 1 157 ? 1.791 -6.530 8.777 1.00 88.50 157 LEU A C 1
ATOM 1253 O O . LEU A 1 157 ? 2.226 -7.661 8.547 1.00 88.50 157 LEU A O 1
ATOM 1257 N N . THR A 1 158 ? 0.620 -6.325 9.372 1.00 90.94 158 THR A N 1
ATOM 1258 C CA . THR A 1 158 ? -0.324 -7.393 9.716 1.00 90.94 158 THR A CA 1
ATOM 1259 C C . THR A 1 158 ? -1.443 -7.430 8.687 1.00 90.94 158 THR A C 1
ATOM 1261 O O . THR A 1 158 ? -2.140 -6.439 8.492 1.00 90.94 158 THR A O 1
ATOM 1264 N N . VAL A 1 159 ? -1.620 -8.578 8.035 1.00 91.25 159 VAL A N 1
ATOM 1265 C CA . VAL A 1 159 ? -2.577 -8.769 6.938 1.00 91.25 159 VAL A CA 1
ATOM 1266 C C . VAL A 1 159 ? -3.666 -9.746 7.369 1.00 91.25 159 VAL A C 1
ATOM 1268 O O . VAL A 1 159 ? -3.364 -10.822 7.891 1.00 91.25 159 VAL A O 1
ATOM 1271 N N . GLY A 1 160 ? -4.927 -9.368 7.159 1.00 90.75 160 GLY A N 1
ATOM 1272 C CA . GLY A 1 160 ? -6.088 -10.191 7.471 1.00 90.75 160 GLY A CA 1
ATOM 1273 C C . GLY A 1 160 ? -6.191 -11.456 6.600 1.00 90.75 160 GLY A C 1
ATOM 1274 O O . GLY A 1 160 ? -5.554 -11.563 5.549 1.00 90.75 160 GLY A O 1
ATOM 1275 N N . PRO A 1 161 ? -6.989 -12.456 7.011 1.00 88.94 161 PRO A N 1
ATOM 1276 C CA . PRO A 1 161 ? -7.171 -13.681 6.236 1.00 88.94 161 PRO A CA 1
ATOM 1277 C C . PRO A 1 161 ? -7.799 -13.418 4.858 1.00 88.94 161 PRO A C 1
ATOM 1279 O O . PRO A 1 161 ? -8.826 -12.758 4.761 1.00 88.94 161 PRO A O 1
ATOM 1282 N N . GLY A 1 162 ? -7.221 -13.993 3.797 1.00 89.75 162 GLY A N 1
ATOM 1283 C CA . GLY A 1 162 ? -7.745 -13.873 2.426 1.00 89.75 162 GLY A CA 1
ATOM 1284 C C . GLY A 1 162 ? -7.387 -12.566 1.709 1.00 89.75 162 GLY A C 1
ATOM 1285 O O . GLY A 1 162 ? -7.795 -12.367 0.566 1.00 89.75 162 GLY A O 1
ATOM 1286 N N . GLU A 1 163 ? -6.612 -11.699 2.355 1.00 93.12 163 GLU A N 1
ATOM 1287 C CA . GLU A 1 163 ? -6.162 -10.424 1.806 1.00 93.12 163 GLU A CA 1
ATOM 1288 C C . GLU A 1 163 ? -4.902 -10.565 0.939 1.00 93.12 163 GLU A C 1
ATOM 1290 O O . GLU A 1 163 ? -4.082 -11.469 1.133 1.00 93.12 163 GLU A O 1
ATOM 1295 N N . ASP A 1 164 ? -4.724 -9.646 -0.014 1.00 90.25 164 ASP A N 1
ATOM 1296 C CA . ASP A 1 164 ? -3.555 -9.635 -0.895 1.00 90.25 164 ASP A CA 1
ATOM 1297 C C . ASP A 1 164 ? -2.348 -9.014 -0.179 1.00 90.25 164 ASP A C 1
ATOM 1299 O O . ASP A 1 164 ? -2.060 -7.818 -0.272 1.00 90.25 164 ASP A O 1
ATOM 1303 N N . GLY A 1 165 ? -1.631 -9.851 0.571 1.00 86.75 165 GLY A N 1
ATOM 1304 C CA . GLY A 1 165 ? -0.447 -9.424 1.311 1.00 86.75 165 GLY A CA 1
ATOM 1305 C C . GLY A 1 165 ? 0.693 -8.911 0.424 1.00 86.75 165 GLY A C 1
ATOM 1306 O O . GLY A 1 165 ? 1.489 -8.100 0.890 1.00 86.75 165 GLY A O 1
ATOM 1307 N N . ALA A 1 166 ? 0.778 -9.339 -0.841 1.00 84.88 166 ALA A N 1
ATOM 1308 C CA . ALA A 1 166 ? 1.809 -8.858 -1.759 1.00 84.88 166 ALA A CA 1
ATOM 1309 C C . ALA A 1 166 ? 1.513 -7.421 -2.207 1.00 84.88 166 ALA A C 1
ATOM 1311 O O . ALA A 1 166 ? 2.405 -6.571 -2.165 1.00 84.88 166 ALA A O 1
ATOM 1312 N N . LEU A 1 167 ? 0.256 -7.133 -2.559 1.00 89.62 167 LEU A N 1
ATOM 1313 C CA . LEU A 1 167 ? -0.191 -5.778 -2.869 1.00 89.62 167 LEU A CA 1
ATOM 1314 C C . LEU A 1 167 ? -0.050 -4.847 -1.660 1.00 89.62 167 LEU A C 1
ATOM 1316 O O . LEU A 1 167 ? 0.476 -3.746 -1.794 1.00 89.62 167 LEU A O 1
ATOM 1320 N N . LEU A 1 168 ? -0.471 -5.281 -0.470 1.00 90.75 168 LEU A N 1
ATOM 1321 C CA . LEU A 1 168 ? -0.367 -4.461 0.742 1.00 90.75 168 LEU A CA 1
ATOM 1322 C C . LEU A 1 168 ? 1.091 -4.163 1.120 1.00 90.75 168 LEU A C 1
ATOM 1324 O O . LEU A 1 168 ? 1.402 -3.042 1.516 1.00 90.75 168 LEU A O 1
ATOM 1328 N N . LEU A 1 169 ? 2.004 -5.119 0.925 1.00 86.69 169 LEU A N 1
ATOM 1329 C CA . LEU A 1 169 ? 3.439 -4.893 1.099 1.00 86.69 169 LEU A CA 1
ATOM 1330 C C . LEU A 1 169 ? 3.993 -3.901 0.067 1.00 86.69 169 LEU A C 1
ATOM 1332 O O . LEU A 1 169 ? 4.761 -3.014 0.428 1.00 86.69 169 LEU A O 1
ATOM 1336 N N . ALA A 1 170 ? 3.566 -4.000 -1.194 1.00 87.50 170 ALA A N 1
ATOM 1337 C CA . ALA A 1 170 ? 3.928 -3.038 -2.232 1.00 87.50 170 ALA A CA 1
ATOM 1338 C C . ALA A 1 170 ? 3.467 -1.612 -1.878 1.00 87.50 170 ALA A C 1
ATOM 1340 O O . ALA A 1 170 ? 4.221 -0.654 -2.047 1.00 87.50 170 ALA A O 1
ATOM 1341 N N . VAL A 1 171 ? 2.251 -1.468 -1.340 1.00 89.25 171 VAL A N 1
ATOM 1342 C CA . VAL A 1 171 ? 1.724 -0.179 -0.868 1.00 89.25 171 VAL A CA 1
ATOM 1343 C C . VAL A 1 171 ? 2.507 0.325 0.346 1.00 89.25 171 VAL A C 1
ATOM 1345 O O . VAL A 1 171 ? 2.840 1.505 0.388 1.00 89.25 171 VAL A O 1
ATOM 1348 N N . ALA A 1 172 ? 2.874 -0.548 1.289 1.00 86.94 172 ALA A N 1
ATOM 1349 C CA . ALA A 1 172 ? 3.737 -0.190 2.416 1.00 86.94 172 ALA A CA 1
ATOM 1350 C C . ALA A 1 172 ? 5.109 0.335 1.955 1.00 86.94 172 ALA A C 1
ATOM 1352 O O . ALA A 1 172 ? 5.589 1.337 2.476 1.00 86.94 172 ALA A O 1
ATOM 1353 N N . THR A 1 173 ? 5.707 -0.266 0.922 1.00 82.75 173 THR A N 1
ATOM 1354 C CA . THR A 1 173 ? 6.940 0.257 0.308 1.00 82.75 173 THR A CA 1
ATOM 1355 C C . THR A 1 173 ? 6.729 1.634 -0.332 1.00 82.75 173 THR A C 1
ATOM 1357 O O . THR A 1 173 ? 7.594 2.497 -0.223 1.00 82.75 173 THR A O 1
ATOM 1360 N N . ILE A 1 174 ? 5.585 1.879 -0.983 1.00 84.06 174 ILE A N 1
ATOM 1361 C CA . ILE A 1 174 ? 5.261 3.207 -1.536 1.00 84.06 174 ILE A CA 1
ATOM 1362 C C . ILE A 1 174 ? 5.129 4.249 -0.420 1.00 84.06 174 ILE A C 1
ATOM 1364 O O . ILE A 1 174 ? 5.646 5.357 -0.569 1.00 84.06 174 ILE A O 1
ATOM 1368 N N . LEU A 1 175 ? 4.445 3.897 0.675 1.00 82.81 175 LEU A N 1
ATOM 1369 C CA . LEU A 1 175 ? 4.309 4.753 1.853 1.00 82.81 175 LEU A CA 1
ATOM 1370 C C . LEU A 1 175 ? 5.689 5.170 2.364 1.00 82.81 175 LEU A C 1
ATOM 1372 O O . LEU A 1 175 ? 5.938 6.364 2.501 1.00 82.81 175 LEU A O 1
ATOM 1376 N N . ASP A 1 176 ? 6.588 4.211 2.566 1.00 78.31 176 ASP A N 1
ATOM 1377 C CA . ASP A 1 176 ? 7.956 4.451 3.035 1.00 78.31 176 ASP A CA 1
ATOM 1378 C C . ASP A 1 176 ? 8.733 5.406 2.107 1.00 78.31 176 ASP A C 1
ATOM 1380 O O . ASP A 1 176 ? 9.210 6.456 2.539 1.00 78.31 176 ASP A O 1
ATOM 1384 N N . VAL A 1 177 ? 8.732 5.141 0.793 1.00 75.88 177 VAL A N 1
ATOM 1385 C CA . VAL A 1 177 ? 9.426 5.985 -0.201 1.00 75.88 177 VAL A CA 1
ATOM 1386 C C . VAL A 1 177 ? 8.882 7.415 -0.244 1.00 75.88 177 VAL A C 1
ATOM 1388 O O . VAL A 1 177 ? 9.641 8.373 -0.413 1.00 75.88 177 VAL A O 1
ATOM 1391 N N . VAL A 1 178 ? 7.563 7.602 -0.139 1.00 75.88 178 VAL A N 1
ATOM 1392 C CA . VAL A 1 178 ? 6.974 8.953 -0.129 1.00 75.88 178 VAL A CA 1
ATOM 1393 C C . VAL A 1 178 ? 7.394 9.723 1.112 1.00 75.88 178 VAL A C 1
ATOM 1395 O O . VAL A 1 178 ? 7.700 10.912 1.021 1.00 75.88 178 VAL A O 1
ATOM 1398 N N . HIS A 1 179 ? 7.455 9.048 2.250 1.00 71.62 179 HIS A N 1
ATOM 1399 C CA . HIS A 1 179 ? 7.836 9.657 3.509 1.00 71.62 179 HIS A CA 1
ATOM 1400 C C . HIS A 1 179 ? 9.323 9.975 3.621 1.00 71.62 179 HIS A C 1
ATOM 1402 O O . HIS A 1 179 ? 9.664 10.993 4.219 1.00 71.62 179 HIS A O 1
ATOM 1408 N N . GLU A 1 180 ? 10.197 9.175 3.014 1.00 65.44 180 GLU A N 1
ATOM 1409 C CA . GLU A 1 180 ? 11.612 9.519 2.850 1.00 65.44 180 GLU A CA 1
ATOM 1410 C C . GLU A 1 180 ? 11.765 10.800 2.008 1.00 65.44 180 GLU A C 1
ATOM 1412 O O . GLU A 1 180 ? 12.497 11.715 2.372 1.00 65.44 180 GLU A O 1
ATOM 1417 N N . ARG A 1 181 ? 10.999 10.927 0.915 1.00 61.31 181 ARG A N 1
ATOM 1418 C CA . ARG A 1 181 ? 11.081 12.070 -0.019 1.00 61.31 181 ARG A CA 1
ATOM 1419 C C . ARG A 1 181 ? 10.461 13.368 0.474 1.00 61.31 181 ARG A C 1
ATOM 1421 O O . ARG A 1 181 ? 10.854 14.435 0.012 1.00 61.31 181 ARG A O 1
ATOM 1428 N N . SER A 1 182 ? 9.455 13.295 1.340 1.00 56.34 182 SER A N 1
ATOM 1429 C CA . SER A 1 182 ? 8.848 14.485 1.944 1.00 56.34 182 SER A CA 1
ATOM 1430 C C . SER A 1 182 ? 9.724 15.103 3.045 1.00 56.34 182 SER A C 1
ATOM 1432 O O . SER A 1 182 ? 9.329 16.109 3.636 1.00 56.34 182 SER A O 1
ATOM 1434 N N . GLN A 1 183 ? 10.910 14.546 3.312 1.00 49.62 183 GLN A N 1
ATOM 1435 C CA . GLN A 1 183 ? 11.896 15.135 4.214 1.00 49.62 183 GLN A CA 1
ATOM 1436 C C . GLN A 1 183 ? 12.751 16.186 3.484 1.00 49.62 183 GLN A C 1
ATOM 1438 O O . GLN A 1 183 ? 13.046 16.032 2.296 1.00 49.62 183 GLN A O 1
ATOM 1443 N N . PRO A 1 184 ? 13.159 17.274 4.163 1.00 36.28 184 PRO A N 1
ATOM 1444 C CA . PRO A 1 184 ? 14.183 18.163 3.626 1.00 36.28 184 PRO A CA 1
ATOM 1445 C C . PRO A 1 184 ? 15.480 17.366 3.389 1.00 36.28 184 PRO A C 1
ATOM 1447 O O . PRO A 1 184 ? 15.771 16.456 4.166 1.00 36.28 184 PRO A O 1
ATOM 1450 N N . PRO A 1 185 ? 16.254 17.675 2.331 1.00 33.75 185 PRO A N 1
ATOM 1451 C CA . PRO A 1 185 ? 17.472 16.936 2.023 1.00 33.75 185 PRO A CA 1
ATOM 1452 C C . PRO A 1 185 ? 18.441 17.003 3.206 1.00 33.75 185 PRO A C 1
ATOM 1454 O O . PRO A 1 185 ? 18.765 18.092 3.681 1.00 33.75 185 PRO A O 1
ATOM 1457 N N . SER A 1 186 ? 18.913 15.844 3.656 1.00 35.41 186 SER A N 1
ATOM 1458 C CA . SER A 1 186 ? 20.070 15.733 4.538 1.00 35.41 186 SER A CA 1
ATOM 1459 C C . SER A 1 186 ? 21.298 16.231 3.775 1.00 35.41 186 SER A C 1
ATOM 1461 O O . SER A 1 186 ? 21.679 15.678 2.741 1.00 35.41 186 SER A O 1
ATOM 1463 N N . VAL A 1 187 ? 21.879 17.334 4.241 1.00 32.03 187 VAL A N 1
ATOM 1464 C CA . VAL A 1 187 ? 23.140 17.852 3.709 1.00 32.03 187 VAL A CA 1
ATOM 1465 C C . VAL A 1 187 ? 24.259 17.046 4.364 1.00 32.03 187 VAL A C 1
ATOM 1467 O O . VAL A 1 187 ? 24.349 17.008 5.586 1.00 32.03 187 VAL A O 1
ATOM 1470 N N . VAL A 1 188 ? 25.048 16.360 3.533 1.00 31.64 188 VAL A N 1
ATOM 1471 C CA . VAL A 1 188 ? 26.280 15.642 3.913 1.00 31.64 188 VAL A CA 1
ATOM 1472 C C . VAL A 1 188 ? 27.306 16.599 4.511 1.00 31.64 188 VAL A C 1
ATOM 1474 O O . VAL A 1 188 ? 27.459 17.706 3.942 1.00 31.64 188 VAL A O 1
#

Sequence (188 aa):
HGLRRSGHHKRVARLNGHMGELFGRTSVHVCGRDGHEVFKLQNAAASWNPVQLHHSFRVLPAGSEDGSEALFTVNRDVIGRGPLGLREQWRVFRGRARDNEVVYYCIGASWGWEYHFYKSQADHDEGKEAAATLVQAHRTGIRCEETGVWLPAEFDLTVGPGEDGALLLAVATILDVVHERSQPPSVV

Secondary structure (DSSP, 8-state):
---------------EEEEEEETTEEEEEEE-TTS-EEEEEEE---S--TT--EEEEEEEETT--STTS-SEEEEEEEE--STT--EEEEEEEES-GGG--EEEEEEE-SSSSEEEEESSHHHHHTTPPPSEEEEEPTT-EEE-TTT-PEEES-EEEEE-TT--HHHHHHHHHHHHHHHHHTSPP---